Protein AF-A0A9E4CVB6-F1 (afdb_monomer_lite)

Foldseek 3Di:
DQEDEDEDDDQPDQPPPVCVVSNVVSLVVLLVVLLVVVQVSVLVLGQYAYEYQDDDPSSLLSNLLSCLQNLHADHHHNDPVSSVVSRVVRVPDDRQPAAEEEEEEAPQSSLLQLLLRLLCPSNYGHHYPYYHLDDLFDFQFWDQDPPDDTDGDPGDDCLVVVLVVCVSGVGLAYEYEYALSQLIFTHRDDVHDTDHQPDPVSLVRLVVSLVSNLVSDDPQHAYEYEQDAQFDDAPSHHPSSNPVVRSVSVNVSLVVSCVVDPNRYHYQDPRVLQVVLCVVVPDQCPRRHHGDSVSSSVSSNVPVNVSVVVSGDDDD

Structure (mmCIF, N/CA/C/O backbone):
data_AF-A0A9E4CVB6-F1
#
_entry.id   AF-A0A9E4CVB6-F1
#
loop_
_atom_site.group_PDB
_atom_site.id
_atom_site.type_symbol
_atom_site.label_atom_id
_atom_site.label_alt_id
_atom_site.label_comp_id
_atom_site.label_asym_id
_atom_site.label_entity_id
_atom_site.label_seq_id
_atom_site.pdbx_PDB_ins_code
_atom_site.Cartn_x
_atom_site.Cartn_y
_atom_site.Cartn_z
_atom_site.occupancy
_atom_site.B_iso_or_equiv
_atom_site.auth_seq_id
_atom_site.auth_comp_id
_atom_site.auth_asym_id
_atom_site.auth_atom_id
_atom_site.pdbx_PDB_model_num
ATOM 1 N N . PHE A 1 1 ? -21.556 14.956 24.468 1.00 36.28 1 PHE A N 1
ATOM 2 C CA . PHE A 1 1 ? -22.013 14.458 23.156 1.00 36.28 1 PHE A CA 1
ATOM 3 C C . PHE A 1 1 ? -20.909 14.893 22.231 1.00 36.28 1 PHE A C 1
ATOM 5 O O . PHE A 1 1 ? -20.951 16.017 21.752 1.00 36.28 1 PHE A O 1
ATOM 12 N N . ASP A 1 2 ? -19.868 14.079 22.105 1.00 47.75 2 ASP A N 1
ATOM 13 C CA . ASP A 1 2 ? -18.600 14.552 21.540 1.00 47.75 2 ASP A CA 1
ATOM 14 C C . ASP A 1 2 ? -18.452 13.938 20.149 1.00 47.75 2 ASP A C 1
ATOM 16 O O . ASP A 1 2 ? -17.521 13.196 19.854 1.00 47.75 2 ASP A O 1
ATOM 20 N N . ALA A 1 3 ? -19.465 14.205 19.323 1.00 48.47 3 ALA A N 1
ATOM 21 C CA . ALA A 1 3 ? -19.474 13.875 17.912 1.00 48.47 3 ALA A CA 1
ATOM 22 C C . ALA A 1 3 ? -19.545 15.182 17.120 1.00 48.47 3 ALA A C 1
ATOM 24 O O . ALA A 1 3 ? -20.423 16.016 17.366 1.00 48.47 3 ALA A O 1
ATOM 25 N N . ALA A 1 4 ? -18.609 15.371 16.193 1.00 57.25 4 ALA A N 1
ATOM 26 C CA . ALA A 1 4 ? -18.565 16.532 15.314 1.00 57.25 4 ALA A CA 1
ATOM 27 C C . ALA A 1 4 ? -18.965 16.121 13.892 1.00 57.25 4 ALA A C 1
ATOM 29 O O . ALA A 1 4 ? -18.461 15.137 13.350 1.00 57.25 4 ALA A O 1
ATOM 30 N N . ALA A 1 5 ? -19.866 16.893 13.285 1.00 56.97 5 ALA A N 1
ATOM 31 C CA . ALA A 1 5 ? -20.177 16.778 11.867 1.00 56.97 5 ALA A CA 1
ATOM 32 C C . ALA A 1 5 ? -19.292 17.753 11.088 1.00 56.97 5 ALA A C 1
ATOM 34 O O . ALA A 1 5 ? -19.402 18.969 11.274 1.00 56.97 5 ALA A O 1
ATOM 35 N N . VAL A 1 6 ? -18.441 17.234 10.204 1.00 58.56 6 VAL A N 1
ATOM 36 C CA . VAL A 1 6 ? -17.666 18.069 9.279 1.00 58.56 6 VAL A CA 1
ATOM 37 C C . VAL A 1 6 ? -18.423 18.131 7.959 1.00 58.56 6 VAL A C 1
ATOM 39 O O . VAL A 1 6 ? -18.628 17.116 7.292 1.00 58.56 6 VAL A O 1
ATOM 42 N N . ARG A 1 7 ? -18.890 19.334 7.610 1.00 56.59 7 ARG A N 1
ATOM 43 C CA . ARG A 1 7 ? -19.619 19.597 6.367 1.00 56.59 7 ARG A CA 1
ATOM 44 C C . ARG A 1 7 ? -18.677 20.197 5.337 1.00 56.59 7 ARG A C 1
ATOM 46 O O . ARG A 1 7 ? -18.122 21.267 5.570 1.00 56.59 7 ARG A O 1
ATOM 53 N N . PHE A 1 8 ? -18.639 19.587 4.160 1.00 55.56 8 PHE A N 1
ATOM 54 C CA . PHE A 1 8 ? -17.997 20.158 2.980 1.00 55.56 8 PHE A CA 1
ATOM 55 C C . PHE A 1 8 ? -19.083 20.689 2.030 1.00 55.56 8 PHE A C 1
ATOM 57 O O . PHE A 1 8 ? -20.001 19.959 1.654 1.00 55.56 8 PHE A O 1
ATOM 64 N N . ALA A 1 9 ? -19.043 21.985 1.709 1.00 41.81 9 ALA A N 1
ATOM 65 C CA . ALA A 1 9 ? -19.937 22.638 0.750 1.00 41.81 9 ALA A CA 1
ATOM 66 C C . ALA A 1 9 ? -19.122 23.610 -0.114 1.00 41.81 9 ALA A C 1
ATOM 68 O O . ALA A 1 9 ? -18.282 24.322 0.427 1.00 41.81 9 ALA A O 1
ATOM 69 N N . ASP A 1 10 ? -19.407 23.629 -1.419 1.00 44.47 10 ASP A N 1
ATOM 70 C CA . ASP A 1 10 ? -18.691 24.358 -2.475 1.00 44.47 10 ASP A CA 1
ATOM 71 C C . ASP A 1 10 ? -17.218 23.952 -2.686 1.00 44.47 10 ASP A C 1
ATOM 73 O O . ASP A 1 10 ? -16.328 24.223 -1.887 1.00 44.47 10 ASP A O 1
ATOM 77 N N . GLN A 1 11 ? -16.942 23.363 -3.852 1.00 46.09 11 GLN A N 1
ATOM 78 C CA . GLN A 1 11 ? -15.605 23.316 -4.447 1.00 46.09 11 GLN A CA 1
ATOM 79 C C . GLN A 1 11 ? -15.602 24.251 -5.669 1.00 46.09 11 GLN A C 1
ATOM 81 O O . GLN A 1 11 ? -16.602 24.295 -6.394 1.00 46.09 11 GLN A O 1
ATOM 86 N N . PRO A 1 12 ? -14.516 25.011 -5.918 1.00 43.84 12 PRO A N 1
ATOM 87 C CA . PRO A 1 12 ? -14.429 25.943 -7.038 1.00 43.84 12 PRO A CA 1
ATOM 88 C C . PRO A 1 12 ? -14.775 25.223 -8.340 1.00 43.84 12 PRO A C 1
ATOM 90 O O . PRO A 1 12 ? -14.427 24.056 -8.516 1.00 43.84 12 PRO A O 1
ATOM 93 N N . THR A 1 13 ? -15.466 25.919 -9.248 1.00 45.47 13 THR A N 1
ATOM 94 C CA . THR A 1 13 ? -15.814 25.421 -10.586 1.00 45.47 13 THR A CA 1
ATOM 95 C C . THR A 1 13 ? -14.656 24.610 -11.158 1.00 45.47 13 THR A C 1
ATOM 97 O O . THR A 1 13 ? -13.587 25.175 -11.407 1.00 45.47 13 THR A O 1
ATOM 100 N N . PHE A 1 14 ? -14.849 23.295 -11.316 1.00 42.38 14 PHE A N 1
ATOM 101 C CA . PHE A 1 14 ? -13.822 22.434 -11.891 1.00 42.38 14 PHE A CA 1
ATOM 102 C C . PHE A 1 14 ? -13.386 23.038 -13.235 1.00 42.38 14 PHE A C 1
ATOM 104 O O . PHE A 1 14 ? -14.254 23.439 -14.024 1.00 42.38 14 PHE A O 1
ATOM 111 N N . PRO A 1 15 ? -12.072 23.147 -13.503 1.00 50.44 15 PRO A N 1
ATOM 112 C CA . PRO A 1 15 ? -11.599 23.512 -14.828 1.00 50.44 15 PRO A CA 1
ATOM 113 C C . PRO A 1 15 ? -12.189 22.541 -15.857 1.00 50.44 15 PRO A C 1
ATOM 115 O O . PRO A 1 15 ? -12.588 21.421 -15.523 1.00 50.44 15 PRO A O 1
ATOM 118 N N . ARG A 1 16 ? -12.308 22.993 -17.108 1.00 44.06 16 ARG A N 1
ATOM 119 C CA . ARG A 1 16 ? -12.841 22.154 -18.185 1.00 44.06 16 ARG A CA 1
ATOM 120 C C . ARG A 1 16 ? -12.049 20.837 -18.252 1.00 44.06 16 ARG A C 1
ATOM 122 O O . ARG A 1 16 ? -10.849 20.809 -17.993 1.00 44.06 16 ARG A O 1
ATOM 129 N N . THR A 1 17 ? -12.741 19.744 -18.563 1.00 55.44 17 THR A N 1
ATOM 130 C CA . THR A 1 17 ? -12.215 18.365 -18.522 1.00 55.44 17 THR A CA 1
ATOM 131 C C . THR A 1 17 ? -11.059 18.098 -19.493 1.00 55.44 17 THR A C 1
ATOM 133 O O . THR A 1 17 ? -10.457 17.033 -19.432 1.00 55.44 17 THR A O 1
ATOM 136 N N . ASP A 1 18 ? -10.757 19.035 -20.392 1.00 58.25 18 ASP A N 1
ATOM 137 C CA . ASP A 1 18 ? -9.605 19.010 -21.295 1.00 58.25 18 ASP A CA 1
ATOM 138 C C . ASP A 1 18 ? -8.285 19.428 -20.616 1.00 58.25 18 ASP A C 1
ATOM 140 O O . ASP A 1 18 ? -7.218 19.117 -21.140 1.00 58.25 18 ASP A O 1
ATOM 144 N N . ASP A 1 19 ? -8.328 20.046 -19.429 1.00 69.12 19 ASP A N 1
ATOM 145 C CA . ASP A 1 19 ? -7.145 20.354 -18.614 1.00 69.12 19 ASP A CA 1
ATOM 146 C C . ASP A 1 19 ? -7.014 19.383 -17.428 1.00 69.12 19 ASP A C 1
ATOM 148 O O . ASP A 1 19 ? -7.294 19.700 -16.265 1.00 69.12 19 ASP A O 1
ATOM 152 N N . LEU A 1 20 ? -6.575 18.158 -17.735 1.00 59.91 20 LEU A N 1
ATOM 153 C CA . LEU A 1 20 ? -6.387 17.084 -16.752 1.00 59.91 20 LEU A CA 1
ATOM 154 C C . LEU A 1 20 ? -5.409 17.468 -15.629 1.00 59.91 20 LEU A C 1
ATOM 156 O O . LEU A 1 20 ? -5.566 17.016 -14.493 1.00 59.91 20 LEU A O 1
ATOM 160 N N . VAL A 1 21 ? -4.430 18.334 -15.912 1.00 65.94 21 VAL A N 1
ATOM 161 C CA . VAL A 1 21 ? -3.459 18.810 -14.917 1.00 65.94 21 VAL A CA 1
ATOM 162 C C . VAL A 1 21 ? -4.144 19.720 -13.900 1.00 65.94 21 VAL A C 1
ATOM 164 O O . VAL A 1 21 ? -3.971 19.535 -12.690 1.00 65.94 21 VAL A O 1
ATOM 167 N N . ALA A 1 22 ? -4.955 20.673 -14.363 1.00 64.69 22 ALA A N 1
ATOM 168 C CA . ALA A 1 22 ? -5.703 21.558 -13.480 1.00 64.69 22 ALA A CA 1
ATOM 169 C C . ALA A 1 22 ? -6.784 20.806 -12.684 1.00 64.69 22 ALA A C 1
ATOM 171 O O . ALA A 1 22 ? -6.972 21.092 -11.496 1.00 64.69 22 ALA A O 1
ATOM 172 N N . VAL A 1 23 ? -7.443 19.810 -13.290 1.00 65.19 23 VAL A N 1
ATOM 173 C CA . VAL A 1 23 ? -8.389 18.921 -12.592 1.00 65.19 23 VAL A CA 1
ATOM 174 C C . VAL A 1 23 ? -7.679 18.151 -11.474 1.00 65.19 23 VAL A C 1
ATOM 176 O O . VAL A 1 23 ? -8.114 18.217 -10.323 1.00 65.19 23 VAL A O 1
ATOM 179 N N . ALA A 1 24 ? -6.547 17.502 -11.765 1.00 65.75 24 ALA A N 1
ATOM 180 C CA . ALA A 1 24 ? -5.767 16.766 -10.769 1.00 65.75 24 ALA A CA 1
ATOM 181 C C . ALA A 1 24 ? -5.271 17.672 -9.629 1.00 65.75 24 ALA A C 1
ATOM 183 O O . ALA A 1 24 ? -5.326 17.297 -8.457 1.00 65.75 24 ALA A O 1
ATOM 184 N N . ALA A 1 25 ? -4.827 18.892 -9.946 1.00 71.25 25 ALA A N 1
ATOM 185 C CA . ALA A 1 25 ? -4.438 19.871 -8.935 1.00 71.25 25 ALA A CA 1
ATOM 186 C C . ALA A 1 25 ? -5.615 20.306 -8.049 1.00 71.25 25 ALA A C 1
ATOM 188 O O . ALA A 1 25 ? -5.423 20.516 -6.853 1.00 71.25 25 ALA A O 1
ATOM 189 N N . SER A 1 26 ? -6.824 20.431 -8.606 1.00 69.12 26 SER A N 1
ATOM 190 C CA . SER A 1 26 ? -8.012 20.770 -7.820 1.00 69.12 26 SER A CA 1
ATOM 191 C C . SER A 1 26 ? -8.421 19.641 -6.886 1.00 69.12 26 SER A C 1
ATOM 193 O O . SER A 1 26 ? -8.671 19.895 -5.713 1.00 69.12 26 SER A O 1
ATOM 195 N N . LEU A 1 27 ? -8.409 18.399 -7.375 1.00 69.12 27 LEU A N 1
ATOM 196 C CA . LEU A 1 27 ? -8.718 17.222 -6.561 1.00 69.12 27 LEU A CA 1
ATOM 197 C C . LEU A 1 27 ? -7.753 17.067 -5.376 1.00 69.12 27 LEU A C 1
ATOM 199 O O . LEU A 1 27 ? -8.202 16.823 -4.260 1.00 69.12 27 LEU A O 1
ATOM 203 N N . ARG A 1 28 ? -6.448 17.297 -5.585 1.00 73.81 28 ARG A N 1
ATOM 204 C CA . ARG A 1 28 ? -5.454 17.282 -4.495 1.00 73.81 28 ARG A CA 1
ATOM 205 C C . ARG A 1 28 ? -5.709 18.351 -3.432 1.00 73.81 28 ARG A C 1
ATOM 207 O O . ARG A 1 28 ? -5.461 18.101 -2.260 1.00 73.81 28 ARG A O 1
ATOM 214 N N . ARG A 1 29 ? -6.193 19.537 -3.820 1.00 74.94 29 ARG A N 1
ATOM 215 C CA . ARG A 1 29 ? -6.541 20.587 -2.848 1.00 74.94 29 ARG A CA 1
ATOM 216 C C . ARG A 1 29 ? -7.721 20.180 -1.969 1.00 74.94 29 ARG A C 1
ATOM 218 O O . ARG A 1 29 ? -7.664 20.444 -0.777 1.00 74.94 29 ARG A O 1
ATOM 225 N N . VAL A 1 30 ? -8.733 19.522 -2.542 1.00 73.81 30 VAL A N 1
ATOM 226 C CA . VAL A 1 30 ? -9.891 19.002 -1.789 1.00 73.81 30 VAL A CA 1
ATOM 227 C C . VAL A 1 30 ? -9.427 18.012 -0.729 1.00 73.81 30 VAL A C 1
ATOM 229 O O . VAL A 1 30 ? -9.750 18.169 0.440 1.00 73.81 30 VAL A O 1
ATOM 232 N N . GLU A 1 31 ? -8.641 17.017 -1.147 1.00 77.62 31 GLU A N 1
ATOM 233 C CA . GLU A 1 31 ? -8.104 15.976 -0.265 1.00 77.62 31 GLU A CA 1
ATOM 234 C C . GLU A 1 31 ? -7.308 16.590 0.896 1.00 77.62 31 GLU A C 1
ATOM 236 O O . GLU A 1 31 ? -7.530 16.248 2.052 1.00 77.62 31 GLU A O 1
ATOM 241 N N . GLU A 1 32 ? -6.435 17.553 0.601 1.00 78.19 32 GLU A N 1
ATOM 242 C CA . GLU A 1 32 ? -5.598 18.233 1.590 1.00 78.19 32 GLU A CA 1
ATOM 243 C C . GLU A 1 32 ? -6.395 19.109 2.575 1.00 78.19 32 GLU A C 1
ATOM 245 O O . GLU A 1 32 ? -6.092 19.141 3.768 1.00 78.19 32 GLU A O 1
ATOM 250 N N . GLU A 1 33 ? -7.416 19.823 2.097 1.00 78.50 33 GLU A N 1
ATOM 251 C CA . GLU A 1 33 ? -8.300 20.639 2.938 1.00 78.50 33 GLU A CA 1
ATOM 252 C C . GLU A 1 33 ? -9.144 19.771 3.880 1.00 78.50 33 GLU A C 1
ATOM 254 O O . GLU A 1 33 ? -9.231 20.053 5.080 1.00 78.50 33 GLU A O 1
ATOM 259 N N . VAL A 1 34 ? -9.716 18.686 3.347 1.00 78.75 34 VAL A N 1
ATOM 260 C CA . VAL A 1 34 ? -10.446 17.681 4.126 1.00 78.75 34 VAL A CA 1
ATOM 261 C C . VAL A 1 34 ? -9.520 17.071 5.173 1.00 78.75 34 VAL A C 1
ATOM 263 O O . VAL A 1 34 ? -9.845 17.126 6.356 1.00 78.75 34 VAL A O 1
ATOM 266 N N . ARG A 1 35 ? -8.339 16.577 4.773 1.00 81.06 35 ARG A N 1
ATOM 267 C CA . ARG A 1 35 ? -7.349 15.969 5.675 1.00 81.06 35 ARG A CA 1
ATOM 268 C C . ARG A 1 35 ? -7.029 16.892 6.846 1.00 81.06 35 ARG A C 1
ATOM 270 O O . ARG A 1 35 ? -7.225 16.498 7.987 1.00 81.06 35 ARG A O 1
ATOM 277 N N . ARG A 1 36 ? -6.621 18.135 6.575 1.00 79.75 36 ARG A N 1
ATOM 278 C CA . ARG A 1 36 ? -6.258 19.103 7.623 1.00 79.75 36 ARG A CA 1
ATOM 279 C C . ARG A 1 36 ? -7.410 19.385 8.587 1.00 79.75 36 ARG A C 1
ATOM 281 O O . ARG A 1 36 ? -7.191 19.496 9.784 1.00 79.75 36 ARG A O 1
ATOM 288 N N . THR A 1 37 ? -8.635 19.481 8.067 1.00 78.88 37 THR A N 1
ATOM 289 C CA . THR A 1 37 ? -9.832 19.686 8.899 1.00 78.88 37 THR A CA 1
ATOM 290 C C . THR A 1 37 ? -10.091 18.483 9.804 1.00 78.88 37 THR A C 1
ATOM 292 O O . THR A 1 37 ? -10.509 18.651 10.946 1.00 78.88 37 THR A O 1
ATOM 295 N N . LEU A 1 38 ? -9.858 17.268 9.303 1.00 80.81 38 LEU A N 1
ATOM 296 C CA . LEU A 1 38 ? -10.054 16.043 10.068 1.00 80.81 38 LEU A CA 1
ATOM 297 C C . LEU A 1 38 ? -8.946 15.832 11.107 1.00 80.81 38 LEU A C 1
ATOM 299 O O . LEU A 1 38 ? -9.261 15.407 12.211 1.00 80.81 38 LEU A O 1
ATOM 303 N N . GLU A 1 39 ? -7.689 16.165 10.803 1.00 78.19 39 GLU A N 1
ATOM 304 C CA . GLU A 1 39 ? -6.541 15.984 11.710 1.00 78.19 39 GLU A CA 1
ATOM 305 C C . GLU A 1 39 ? -6.762 16.618 13.081 1.00 78.19 39 GLU A C 1
ATOM 307 O O . GLU A 1 39 ? -6.624 15.934 14.096 1.00 78.19 39 GLU A O 1
ATOM 312 N N . ASP A 1 40 ? -7.191 17.880 13.113 1.00 73.31 40 ASP A N 1
ATOM 313 C CA . ASP A 1 40 ? -7.460 18.602 14.360 1.00 73.31 40 ASP A CA 1
ATOM 314 C C . ASP A 1 40 ? -8.540 17.899 15.203 1.00 73.31 40 ASP A C 1
ATOM 316 O O . ASP A 1 40 ? -8.468 17.849 16.433 1.00 73.31 40 ASP A O 1
ATOM 320 N N . VAL A 1 41 ? -9.552 17.328 14.542 1.00 73.06 41 VAL A N 1
ATOM 321 C CA . VAL A 1 41 ? -10.687 16.673 15.203 1.00 73.06 41 VAL A CA 1
ATOM 322 C C . VAL A 1 41 ? -10.319 15.265 15.681 1.00 73.06 41 VAL A C 1
ATOM 324 O O . VAL A 1 41 ? -10.679 14.887 16.797 1.00 73.06 41 VAL A O 1
ATOM 327 N N . VAL A 1 42 ? -9.555 14.508 14.885 1.00 72.88 42 VAL A N 1
ATOM 328 C CA . VAL A 1 42 ? -9.036 13.185 15.268 1.00 72.88 42 VAL A CA 1
ATOM 329 C C . VAL A 1 42 ? -8.084 13.300 16.452 1.00 72.88 42 VAL A C 1
ATOM 331 O O . VAL A 1 42 ? -8.207 12.534 17.408 1.00 72.88 42 VAL A O 1
ATOM 334 N N . GLN A 1 43 ? -7.163 14.268 16.430 1.00 70.88 43 GLN A N 1
ATOM 335 C CA . GLN A 1 43 ? -6.227 14.503 17.535 1.00 70.88 43 GLN A CA 1
ATOM 336 C C . GLN A 1 43 ? -6.942 14.900 18.831 1.00 70.88 43 GLN A C 1
ATOM 338 O O . GLN A 1 43 ? -6.473 14.576 19.921 1.00 70.88 43 GLN A O 1
ATOM 343 N N . ALA A 1 44 ? -8.105 15.547 18.731 1.00 68.75 44 ALA A N 1
ATOM 344 C CA . ALA A 1 44 ? -8.946 15.854 19.882 1.00 68.75 44 ALA A CA 1
ATOM 345 C C . ALA A 1 44 ? -9.695 14.628 20.451 1.00 68.75 44 ALA A C 1
ATOM 347 O O . ALA A 1 44 ? -10.385 14.760 21.462 1.00 68.75 44 ALA A O 1
ATOM 348 N N . GLY A 1 45 ? -9.580 13.448 19.827 1.00 65.81 45 GLY A N 1
ATOM 349 C CA . GLY A 1 45 ? -10.260 12.221 20.254 1.00 65.81 45 GLY A CA 1
ATOM 350 C C . GLY A 1 45 ? -11.777 12.256 20.046 1.00 65.81 45 GLY A C 1
ATOM 351 O O . GLY A 1 45 ? -12.512 11.530 20.714 1.00 65.81 45 GLY A O 1
ATOM 352 N N . VAL A 1 46 ? -12.255 13.125 19.153 1.00 68.62 46 VAL A N 1
ATOM 353 C CA . VAL A 1 46 ? -13.680 13.328 18.873 1.00 68.62 46 VAL A CA 1
ATOM 354 C C . VAL A 1 46 ? -14.126 12.338 17.802 1.00 68.62 46 VAL A C 1
ATOM 356 O O . VAL A 1 46 ? -13.435 12.140 16.805 1.00 68.62 46 VAL A O 1
ATOM 359 N N . THR A 1 47 ? -15.301 11.727 17.976 1.00 69.69 47 THR A N 1
ATOM 360 C CA . THR A 1 47 ? -15.859 10.869 16.921 1.00 69.69 47 THR A CA 1
ATOM 361 C C . THR A 1 47 ? -16.345 11.740 15.766 1.00 69.69 47 THR A C 1
ATOM 363 O O . THR A 1 47 ? -17.094 12.700 15.969 1.00 69.69 47 THR A O 1
ATOM 366 N N . VAL A 1 48 ? -15.910 11.424 14.550 1.00 74.31 48 VAL A N 1
ATOM 367 C CA . VAL A 1 48 ? -16.181 12.246 13.367 1.00 74.31 48 VAL A CA 1
ATOM 368 C C . VAL A 1 48 ? -17.183 11.550 12.469 1.00 74.31 48 VAL A C 1
ATOM 370 O O . VAL A 1 48 ? -17.013 10.383 12.141 1.00 74.31 48 VAL A O 1
ATOM 373 N N . VAL A 1 49 ? -18.202 12.290 12.035 1.00 77.38 49 VAL A N 1
ATOM 374 C CA . VAL A 1 49 ? -19.079 11.865 10.940 1.00 77.38 49 VAL A CA 1
ATOM 375 C C . VAL A 1 49 ? -18.880 12.829 9.784 1.00 77.38 49 VAL A C 1
ATOM 377 O O . VAL A 1 49 ? -19.055 14.045 9.928 1.00 77.38 49 VAL A O 1
ATOM 380 N N . VAL A 1 50 ? -18.483 12.287 8.637 1.00 81.19 50 VAL A N 1
ATOM 381 C CA . VAL A 1 50 ? -18.199 13.073 7.438 1.00 81.19 50 VAL A CA 1
ATOM 382 C C . VAL A 1 50 ? -19.459 13.178 6.590 1.00 81.19 50 VAL A C 1
ATOM 384 O O . VAL A 1 50 ? -20.084 12.172 6.270 1.00 81.19 50 VAL A O 1
ATOM 387 N N . TYR A 1 51 ? -19.837 14.407 6.230 1.00 79.81 51 TYR A N 1
ATOM 388 C CA . TYR A 1 51 ? -21.017 14.684 5.413 1.00 79.81 51 TYR A CA 1
ATOM 389 C C . TYR A 1 51 ? -20.640 15.408 4.120 1.00 79.81 51 TYR A C 1
ATOM 391 O O . TYR A 1 51 ? -20.156 16.547 4.140 1.00 79.81 51 TYR A O 1
ATOM 399 N N . ASN A 1 52 ? -20.922 14.762 2.989 1.00 80.94 52 ASN A N 1
ATOM 400 C CA . ASN A 1 52 ? -20.786 15.331 1.656 1.00 80.94 52 ASN A CA 1
ATOM 401 C C . ASN A 1 52 ? -22.160 15.763 1.131 1.00 80.94 52 ASN A C 1
ATOM 403 O O . ASN A 1 52 ? -22.935 14.954 0.626 1.00 80.94 52 ASN A O 1
ATOM 407 N N . ALA A 1 53 ? -22.454 17.059 1.241 1.00 69.38 53 ALA A N 1
ATOM 408 C CA . ALA A 1 53 ? -23.751 17.617 0.856 1.00 69.38 53 ALA A CA 1
ATOM 409 C C . ALA A 1 53 ? -24.012 17.599 -0.664 1.00 69.38 53 ALA A C 1
ATOM 411 O O . ALA A 1 53 ? -25.156 17.775 -1.083 1.00 69.38 53 ALA A O 1
ATOM 412 N N . GLU A 1 54 ? -22.969 17.417 -1.481 1.00 71.38 54 GLU A N 1
ATOM 413 C CA . GLU A 1 54 ? -23.039 17.370 -2.944 1.00 71.38 54 GLU A CA 1
ATOM 414 C C . GLU A 1 54 ? -22.185 16.208 -3.482 1.00 71.38 54 GLU A C 1
ATOM 416 O O . GLU A 1 54 ? -21.077 16.421 -3.992 1.00 71.38 54 GLU A O 1
ATOM 421 N N . PRO A 1 55 ? -22.674 14.960 -3.377 1.00 66.19 55 PRO A N 1
ATOM 422 C CA . PRO A 1 55 ? -21.909 13.793 -3.787 1.00 66.19 55 PRO A CA 1
ATOM 423 C C . PRO A 1 55 ? -21.635 13.826 -5.294 1.00 66.19 55 PRO A C 1
ATOM 425 O O . PRO A 1 55 ? -22.537 13.738 -6.128 1.00 66.19 55 PRO A O 1
ATOM 428 N N . ARG A 1 56 ? -20.356 13.935 -5.653 1.00 71.50 56 ARG A N 1
ATOM 429 C CA . ARG A 1 56 ? -19.834 13.587 -6.978 1.00 71.50 56 ARG A CA 1
ATOM 430 C C . ARG A 1 56 ? -18.855 12.438 -6.774 1.00 71.50 56 ARG A C 1
ATOM 432 O O . ARG A 1 56 ? -18.096 12.481 -5.811 1.00 71.50 56 ARG A O 1
ATOM 439 N N . ALA A 1 57 ? -18.831 11.457 -7.677 1.00 63.94 57 ALA A N 1
ATOM 440 C CA . ALA A 1 57 ? -17.980 10.267 -7.532 1.00 63.94 57 ALA A CA 1
ATOM 441 C C . ALA A 1 57 ? -16.522 10.634 -7.180 1.00 63.94 57 ALA A C 1
ATOM 443 O O . ALA A 1 57 ? -16.023 10.274 -6.123 1.00 63.94 57 ALA A O 1
ATOM 444 N N . HIS A 1 58 ? -15.903 11.522 -7.965 1.00 65.88 58 HIS A N 1
ATOM 445 C CA . HIS A 1 58 ? -14.513 11.934 -7.739 1.00 65.88 58 HIS A CA 1
ATOM 446 C C . HIS A 1 58 ? -14.261 12.739 -6.451 1.00 65.88 58 HIS A C 1
ATOM 448 O O . HIS A 1 58 ? -13.109 12.842 -6.033 1.00 65.88 58 HIS A O 1
ATOM 454 N N . SER A 1 59 ? -15.278 13.375 -5.852 1.00 69.88 59 SER A N 1
ATOM 455 C CA . SER A 1 59 ? -15.107 14.058 -4.561 1.00 69.88 59 SER A CA 1
ATOM 456 C C . SER A 1 59 ? -15.255 13.090 -3.393 1.00 69.88 59 SER A C 1
ATOM 458 O O . SER A 1 59 ? -14.527 13.240 -2.417 1.00 69.88 59 SER A O 1
ATOM 460 N N . ALA A 1 60 ? -16.121 12.079 -3.513 1.00 74.62 60 ALA A N 1
ATOM 461 C CA . ALA A 1 60 ? -16.244 11.014 -2.523 1.00 74.62 60 ALA A CA 1
ATOM 462 C C . ALA A 1 60 ? -14.924 10.239 -2.374 1.00 74.62 60 ALA A C 1
ATOM 464 O O . ALA A 1 60 ? -14.418 10.151 -1.260 1.00 74.62 60 ALA A O 1
ATOM 465 N N . ASP A 1 61 ? -14.292 9.827 -3.480 1.00 76.31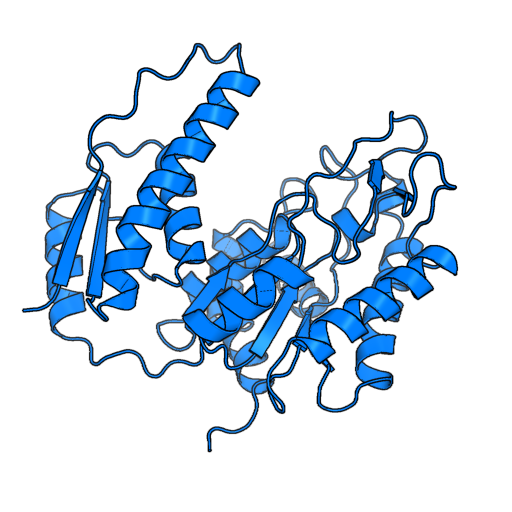 61 ASP A N 1
ATOM 466 C CA . ASP A 1 61 ? -13.008 9.103 -3.449 1.00 76.31 61 ASP A CA 1
ATOM 467 C C . ASP A 1 61 ? -11.901 9.909 -2.743 1.00 76.31 61 ASP A C 1
ATOM 469 O O . ASP A 1 61 ? -11.098 9.378 -1.975 1.00 76.31 61 ASP A O 1
ATOM 473 N N . ARG A 1 62 ? -11.861 11.231 -2.971 1.00 80.31 62 ARG A N 1
ATOM 474 C CA . ARG A 1 62 ? -10.875 12.130 -2.344 1.00 80.31 62 ARG A CA 1
ATOM 475 C C . ARG A 1 62 ? -11.134 12.341 -0.862 1.00 80.31 62 ARG A C 1
ATOM 477 O O . ARG A 1 62 ? -10.182 12.422 -0.092 1.00 80.31 62 ARG A O 1
ATOM 484 N N . ILE A 1 63 ? -12.400 12.432 -0.467 1.00 79.75 63 ILE A N 1
ATOM 485 C CA . ILE A 1 63 ? -12.784 12.517 0.942 1.00 79.75 63 ILE A CA 1
ATOM 486 C C . ILE A 1 63 ? -12.433 11.202 1.647 1.00 79.75 63 ILE A C 1
ATOM 488 O O . ILE A 1 63 ? -11.809 11.251 2.702 1.00 79.75 63 ILE A O 1
ATOM 492 N N . GLN A 1 64 ? -12.728 10.051 1.035 1.00 82.81 64 GLN A N 1
ATOM 493 C CA . GLN A 1 64 ? -12.379 8.734 1.574 1.00 82.81 64 GLN A CA 1
ATOM 494 C C . GLN A 1 64 ? -10.863 8.587 1.742 1.00 82.81 64 GLN A C 1
ATOM 496 O O . GLN A 1 64 ? -10.381 8.206 2.806 1.00 82.81 64 GLN A O 1
ATOM 501 N N . THR A 1 65 ? -10.094 8.992 0.728 1.00 81.56 65 THR A N 1
ATOM 502 C CA . THR A 1 65 ? -8.626 9.010 0.797 1.00 81.56 65 THR A CA 1
ATOM 503 C C . THR A 1 65 ? -8.136 9.888 1.955 1.00 81.56 65 THR A C 1
ATOM 505 O O . THR A 1 65 ? -7.256 9.491 2.717 1.00 81.56 65 THR A O 1
ATOM 508 N N . ALA A 1 66 ? -8.714 11.080 2.128 1.00 81.94 66 ALA A N 1
ATOM 509 C CA . ALA A 1 66 ? -8.363 11.973 3.228 1.00 81.94 66 ALA A CA 1
ATOM 510 C C . ALA A 1 66 ? -8.731 11.392 4.605 1.00 81.94 66 ALA A C 1
ATOM 512 O O . ALA A 1 66 ? -7.962 11.565 5.548 1.00 81.94 66 ALA A O 1
ATOM 513 N N . MET A 1 67 ? -9.858 10.679 4.718 1.00 84.12 67 MET A N 1
ATOM 514 C CA . MET A 1 67 ? -10.256 9.956 5.932 1.00 84.12 67 MET A CA 1
ATOM 515 C C . MET A 1 67 ? -9.262 8.838 6.271 1.00 84.12 67 MET A C 1
ATOM 517 O O . MET A 1 67 ? -8.797 8.768 7.409 1.00 84.12 67 MET A O 1
ATOM 521 N N . LEU A 1 68 ? -8.850 8.032 5.286 1.00 84.62 68 LEU A N 1
ATOM 522 C CA . LEU A 1 68 ? -7.842 6.979 5.469 1.00 84.62 68 LEU A CA 1
ATOM 523 C C . LEU A 1 68 ? -6.489 7.539 5.924 1.00 84.62 68 LEU A C 1
ATOM 525 O O . LEU A 1 68 ? -5.833 6.945 6.777 1.00 84.62 68 LEU A O 1
ATOM 529 N N . ARG A 1 69 ? -6.079 8.712 5.423 1.00 85.62 69 ARG A N 1
ATOM 530 C CA . ARG A 1 69 ? -4.827 9.375 5.844 1.00 85.62 69 ARG A CA 1
ATOM 531 C C . ARG A 1 69 ? -4.800 9.779 7.319 1.00 85.62 69 ARG A C 1
ATOM 533 O O . ARG A 1 69 ? -3.718 9.971 7.866 1.00 85.62 69 ARG A O 1
ATOM 540 N N . VAL A 1 70 ? -5.966 9.914 7.950 1.00 81.19 70 VAL A N 1
ATOM 541 C CA . VAL A 1 70 ? -6.099 10.253 9.377 1.00 81.19 70 VAL A CA 1
ATOM 542 C C . VAL A 1 70 ? -6.601 9.081 10.228 1.00 81.19 70 VAL A C 1
ATOM 544 O O . VAL A 1 70 ? -6.841 9.212 11.432 1.00 81.19 70 VAL A O 1
ATOM 547 N N . GLY A 1 71 ? -6.765 7.912 9.606 1.00 74.75 71 GLY A N 1
ATOM 548 C CA . GLY A 1 71 ? -7.335 6.718 10.217 1.00 74.75 71 GLY A CA 1
ATOM 549 C C . GLY A 1 71 ? -8.745 6.921 10.747 1.00 74.75 71 GLY A C 1
ATOM 550 O O . GLY A 1 71 ? -9.045 6.455 11.849 1.00 74.75 71 GLY A O 1
ATOM 551 N N . LEU A 1 72 ? -9.569 7.667 10.009 1.00 77.56 72 LEU A N 1
ATOM 552 C CA . LEU A 1 72 ? -11.006 7.735 10.236 1.00 77.56 72 LEU A CA 1
ATOM 553 C C . LEU A 1 72 ? -11.720 6.631 9.468 1.00 77.56 72 LEU A C 1
ATOM 555 O O . LEU A 1 72 ? -11.361 6.303 8.340 1.00 77.56 72 LEU A O 1
ATOM 559 N N . PHE A 1 73 ? -12.763 6.113 10.103 1.00 70.38 73 PHE A N 1
ATOM 560 C CA . PHE A 1 73 ? -13.591 5.019 9.624 1.00 70.38 73 PHE A CA 1
ATOM 561 C C . PHE A 1 73 ? -15.034 5.486 9.429 1.00 70.38 73 PHE A C 1
ATOM 563 O O . PHE A 1 73 ? -15.488 6.427 10.085 1.00 70.38 73 PHE A O 1
ATOM 570 N N . GLY A 1 74 ? -15.753 4.800 8.542 1.00 68.88 74 GLY A N 1
ATOM 571 C CA . GLY A 1 74 ? -17.187 4.979 8.338 1.00 68.88 74 GLY A CA 1
ATOM 572 C C . GLY A 1 74 ? -17.562 5.510 6.960 1.00 68.88 74 GLY A C 1
ATOM 573 O O . GLY A 1 74 ? -16.736 6.015 6.202 1.00 68.88 74 GLY A O 1
ATOM 574 N N . GLU A 1 75 ? -18.848 5.385 6.648 1.00 75.62 75 GLU A N 1
ATOM 575 C CA . GLU A 1 75 ? -19.409 5.864 5.392 1.00 75.62 75 GLU A CA 1
ATOM 576 C C . GLU A 1 75 ? -19.480 7.395 5.364 1.00 75.62 75 GLU A C 1
ATOM 578 O O . GLU A 1 75 ? -19.817 8.058 6.353 1.00 75.62 75 GLU A O 1
ATOM 583 N N . ILE A 1 76 ? -19.216 7.967 4.189 1.00 81.25 76 ILE A N 1
ATOM 584 C CA . ILE A 1 76 ? -19.489 9.377 3.931 1.00 81.25 76 ILE A CA 1
ATOM 585 C C . ILE A 1 76 ? -21.004 9.537 3.833 1.00 81.25 76 ILE A C 1
ATOM 587 O O . ILE A 1 76 ? -21.618 9.106 2.858 1.00 81.25 76 ILE A O 1
ATOM 591 N N . ALA A 1 77 ? -21.608 10.215 4.807 1.00 81.62 77 ALA A N 1
ATOM 592 C CA . ALA A 1 77 ? -23.015 10.562 4.728 1.00 81.62 77 ALA A CA 1
ATOM 593 C C . ALA A 1 77 ? -23.245 11.475 3.515 1.00 81.62 77 ALA A C 1
ATOM 595 O O . ALA A 1 77 ? -22.621 12.529 3.375 1.00 81.62 77 ALA A O 1
ATOM 596 N N . THR A 1 78 ? -24.170 11.087 2.649 1.00 83.00 78 THR A N 1
ATOM 597 C CA . THR A 1 78 ? -24.590 11.847 1.466 1.00 83.00 78 THR A CA 1
ATOM 598 C C . THR A 1 78 ? -25.973 12.462 1.644 1.00 83.00 78 THR A C 1
ATOM 600 O O . THR A 1 78 ? -26.342 13.405 0.942 1.00 83.00 78 THR A O 1
ATOM 603 N N . THR A 1 79 ? -26.730 11.984 2.636 1.00 80.94 79 THR A N 1
ATOM 604 C CA . THR A 1 79 ? -28.025 12.542 3.022 1.00 80.94 79 THR A CA 1
ATOM 605 C C . THR A 1 79 ? -28.042 13.011 4.482 1.00 80.94 79 THR A C 1
ATOM 607 O O . THR A 1 79 ? -27.316 12.485 5.329 1.00 80.94 79 THR A O 1
ATOM 610 N N . PRO A 1 80 ? -28.908 13.980 4.844 1.00 80.00 80 PRO A N 1
ATOM 611 C CA . PRO A 1 80 ? -29.100 14.356 6.246 1.00 80.00 80 PRO A CA 1
ATOM 612 C C . PRO A 1 80 ? -29.552 13.189 7.137 1.00 80.00 80 PRO A C 1
ATOM 614 O O . PRO A 1 80 ? -29.258 13.185 8.329 1.00 80.00 80 PRO A O 1
ATOM 617 N N . ALA A 1 81 ? -30.267 12.208 6.575 1.00 83.06 81 ALA A N 1
ATOM 618 C CA . ALA A 1 81 ? -30.703 11.022 7.305 1.00 83.06 81 ALA A CA 1
ATOM 619 C C . ALA A 1 81 ? -29.516 10.114 7.661 1.00 83.06 81 ALA A C 1
ATOM 621 O O . ALA A 1 81 ? -29.398 9.713 8.817 1.00 83.06 81 ALA A O 1
ATOM 622 N N . GLU A 1 82 ? -28.612 9.866 6.707 1.00 83.06 82 GLU A N 1
ATOM 623 C CA . GLU A 1 82 ? -27.347 9.154 6.943 1.00 83.06 82 GLU A CA 1
ATOM 624 C C . GLU A 1 82 ? -26.480 9.876 7.974 1.00 83.06 82 GLU A C 1
ATOM 626 O O . GLU A 1 82 ? -25.975 9.243 8.895 1.00 83.06 82 GLU A O 1
ATOM 631 N N . LEU A 1 83 ? -26.377 11.208 7.895 1.00 80.75 83 LEU A N 1
ATOM 632 C CA . LEU A 1 83 ? -25.618 11.994 8.872 1.00 80.75 83 LEU A CA 1
ATOM 633 C C . LEU A 1 83 ? -26.164 11.803 10.294 1.00 80.75 83 LEU A C 1
ATOM 635 O O . LEU A 1 83 ? -25.404 11.570 11.231 1.00 80.75 83 LEU A O 1
ATOM 639 N N . VAL A 1 84 ? -27.484 11.893 10.469 1.00 79.62 84 VAL A N 1
ATOM 640 C CA . VAL A 1 84 ? -28.117 11.697 11.782 1.00 79.62 84 VAL A CA 1
ATOM 641 C C . VAL A 1 84 ? -27.931 10.262 12.277 1.00 79.62 84 VAL A C 1
ATOM 643 O O . VAL A 1 84 ? -27.649 10.069 13.460 1.00 79.62 84 VAL A O 1
ATOM 646 N N . ALA A 1 85 ? -28.052 9.267 11.395 1.00 81.19 85 ALA A N 1
ATOM 647 C CA . ALA A 1 85 ? -27.814 7.868 11.739 1.00 81.19 85 ALA A CA 1
ATOM 648 C C . ALA A 1 85 ? -26.358 7.631 12.176 1.00 81.19 85 ALA A C 1
ATOM 650 O O . ALA A 1 85 ? -26.132 7.033 13.228 1.00 81.19 85 ALA A O 1
ATOM 651 N N . GLY A 1 86 ? -25.387 8.176 11.437 1.00 77.38 86 GLY A N 1
ATOM 652 C CA . GLY A 1 86 ? -23.966 8.106 11.772 1.00 77.38 86 GLY A CA 1
ATOM 653 C C . GLY A 1 86 ? -23.651 8.771 13.112 1.00 77.38 86 GLY A C 1
ATOM 654 O O . GLY A 1 86 ? -22.976 8.182 13.950 1.00 77.38 86 GLY A O 1
ATOM 655 N N . LEU A 1 87 ? -24.209 9.959 13.376 1.00 75.38 87 LEU A N 1
ATOM 656 C CA . LEU A 1 87 ? -24.034 10.650 14.662 1.00 75.38 87 LEU A CA 1
ATOM 657 C C . LEU A 1 87 ? -24.638 9.859 15.832 1.00 75.38 87 LEU A C 1
ATOM 659 O O . LEU A 1 87 ? -24.072 9.842 16.926 1.00 75.38 87 LEU A O 1
ATOM 663 N N . ALA A 1 88 ? -25.781 9.202 15.617 1.00 74.81 88 ALA A N 1
ATOM 664 C CA . ALA A 1 88 ? -26.417 8.365 16.628 1.00 74.81 88 ALA A CA 1
ATOM 665 C C . ALA A 1 88 ? -25.602 7.095 16.925 1.00 74.81 88 ALA A C 1
ATOM 667 O O . ALA A 1 88 ? -25.479 6.722 18.092 1.00 74.81 88 ALA A O 1
ATOM 668 N N . ALA A 1 89 ? -25.022 6.465 15.898 1.00 74.50 89 ALA A N 1
ATOM 669 C CA . ALA A 1 89 ? -24.125 5.320 16.054 1.00 74.50 89 ALA A CA 1
ATOM 670 C C . ALA A 1 89 ? -22.838 5.715 16.801 1.00 74.50 89 ALA A C 1
ATOM 672 O O . ALA A 1 89 ? -22.487 5.090 17.802 1.00 74.50 89 ALA A O 1
ATOM 673 N N . ALA A 1 90 ? -22.210 6.818 16.387 1.00 70.06 90 ALA A N 1
ATOM 674 C CA . ALA A 1 90 ? -21.013 7.389 17.002 1.00 70.06 90 ALA A CA 1
ATOM 675 C C . ALA A 1 90 ? -21.187 7.689 18.500 1.00 70.06 90 ALA A C 1
ATOM 677 O O . ALA A 1 90 ? -20.314 7.394 19.309 1.00 70.06 90 ALA A O 1
ATOM 678 N N . ALA A 1 91 ? -22.338 8.237 18.901 1.00 61.84 91 ALA A N 1
ATOM 679 C CA . ALA A 1 91 ? -22.605 8.598 20.294 1.00 61.84 91 ALA A CA 1
ATOM 680 C C . ALA A 1 91 ? -22.698 7.394 21.257 1.00 61.84 91 ALA A C 1
ATOM 682 O O . ALA A 1 91 ? -22.687 7.594 22.474 1.00 61.84 91 ALA A O 1
ATOM 683 N N . GLY A 1 92 ? -22.828 6.170 20.733 1.00 56.81 92 GLY A N 1
A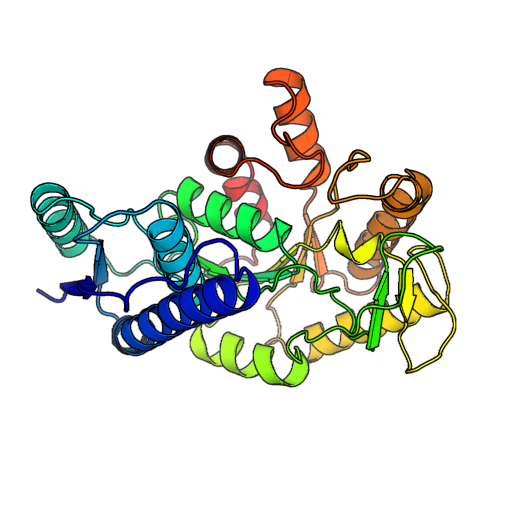TOM 684 C CA . GLY A 1 92 ? -22.932 4.936 21.514 1.00 56.81 92 GLY A CA 1
ATOM 685 C C . GLY A 1 92 ? -21.660 4.087 21.553 1.00 56.81 92 GLY A C 1
ATOM 686 O O . GLY A 1 92 ? -21.625 3.118 22.313 1.00 56.81 92 GLY A O 1
ATOM 687 N N . GLN A 1 93 ? -20.635 4.416 20.761 1.00 58.00 93 GLN A N 1
ATOM 688 C CA . GLN A 1 93 ? -19.428 3.600 20.671 1.00 58.00 93 GLN A CA 1
ATOM 689 C C . GLN A 1 93 ? -18.390 4.013 21.732 1.00 58.00 93 GLN A C 1
ATOM 691 O O . GLN A 1 93 ? -18.058 5.194 21.855 1.00 58.00 93 GLN A O 1
ATOM 696 N N . PRO A 1 94 ? -17.857 3.067 22.528 1.00 55.34 94 PRO A N 1
ATOM 697 C CA . PRO A 1 94 ? -16.663 3.331 23.322 1.00 55.34 94 PRO A CA 1
ATOM 698 C C . PRO A 1 94 ? -15.477 3.626 22.393 1.00 55.34 94 PRO A C 1
ATOM 700 O O . PRO A 1 94 ? -15.429 3.120 21.274 1.00 55.34 94 PRO A O 1
ATOM 703 N N . ALA A 1 95 ? -14.511 4.419 22.868 1.00 58.28 95 ALA A N 1
ATOM 704 C CA . ALA A 1 95 ? -13.295 4.714 22.111 1.00 58.28 95 ALA A CA 1
ATOM 705 C C . ALA A 1 95 ? -12.650 3.411 21.605 1.00 58.28 95 ALA A C 1
ATOM 707 O O . ALA A 1 95 ? -12.422 2.482 22.389 1.00 58.28 95 ALA A O 1
ATOM 708 N N . ALA A 1 96 ? -12.402 3.335 20.296 1.00 59.34 96 ALA A N 1
ATOM 709 C CA . ALA A 1 96 ? -11.900 2.128 19.658 1.00 59.34 96 ALA A CA 1
ATOM 710 C C . ALA A 1 96 ? -10.545 1.720 20.265 1.00 59.34 96 ALA A C 1
ATOM 712 O O . ALA A 1 96 ? -9.589 2.492 20.267 1.00 59.34 96 ALA A O 1
ATOM 713 N N . THR A 1 97 ? -10.469 0.487 20.774 1.00 74.12 97 THR A N 1
ATOM 714 C CA . THR A 1 97 ? -9.230 -0.163 21.258 1.00 74.12 97 THR A CA 1
ATOM 715 C C . THR A 1 97 ? -8.615 -1.071 20.188 1.00 74.12 97 THR A C 1
ATOM 717 O O . THR A 1 97 ? -7.814 -1.961 20.487 1.00 74.12 97 THR A O 1
ATOM 720 N N . ALA A 1 98 ? -9.046 -0.911 18.936 1.00 87.25 98 ALA A N 1
ATOM 721 C CA . ALA A 1 98 ? -8.545 -1.668 17.801 1.00 87.25 98 ALA A CA 1
ATOM 722 C C . ALA A 1 98 ? -7.042 -1.397 17.601 1.00 87.25 98 ALA A C 1
ATOM 724 O O . ALA A 1 98 ? -6.591 -0.283 17.873 1.00 87.25 98 ALA A O 1
ATOM 725 N N . PRO A 1 99 ? -6.250 -2.388 17.152 1.00 93.19 99 PRO A N 1
ATOM 726 C CA . PRO A 1 99 ? -4.878 -2.125 16.747 1.00 93.19 99 PRO A CA 1
ATOM 727 C C . PRO A 1 99 ? -4.877 -1.160 15.558 1.00 93.19 99 PRO A C 1
ATOM 729 O O . PRO A 1 99 ? -5.710 -1.285 14.657 1.00 93.19 99 PRO A O 1
ATOM 732 N N . THR A 1 100 ? -3.928 -0.228 15.551 1.00 94.19 100 THR A N 1
ATOM 733 C CA . THR A 1 100 ? -3.724 0.692 14.427 1.00 94.19 100 THR A CA 1
ATOM 734 C C . THR A 1 100 ? -2.654 0.130 13.501 1.00 94.19 100 THR A C 1
ATOM 736 O O . THR A 1 100 ? -1.554 -0.176 13.956 1.00 94.19 100 THR A O 1
ATOM 739 N N . ILE A 1 101 ? -2.944 0.030 12.209 1.00 97.06 101 ILE A N 1
ATOM 740 C CA . ILE A 1 101 ? -2.000 -0.382 11.170 1.00 97.06 101 ILE A CA 1
ATOM 741 C C . ILE A 1 101 ? -1.660 0.832 10.317 1.00 97.06 101 ILE A C 1
ATOM 743 O O . ILE A 1 101 ? -2.554 1.459 9.749 1.00 97.06 101 ILE A O 1
ATOM 747 N N . LEU A 1 102 ? -0.372 1.160 10.221 1.00 97.81 102 LEU A N 1
ATOM 748 C CA . LEU A 1 102 ? 0.115 2.175 9.290 1.00 97.81 102 LEU A CA 1
ATOM 749 C C . LEU A 1 102 ? 0.453 1.504 7.958 1.00 97.81 102 LEU A C 1
ATOM 751 O O . LEU A 1 102 ? 1.387 0.715 7.896 1.00 97.81 102 LEU A O 1
ATOM 755 N N . VAL A 1 103 ? -0.287 1.818 6.901 1.00 98.31 103 VAL A N 1
ATOM 756 C CA . VAL A 1 103 ? -0.094 1.250 5.565 1.00 98.31 103 VAL A CA 1
ATOM 757 C C . VAL A 1 103 ? 0.778 2.171 4.720 1.00 98.31 103 VAL A C 1
ATOM 759 O O . VAL A 1 103 ? 0.425 3.330 4.490 1.00 98.31 103 VAL A O 1
ATOM 762 N N . LEU A 1 104 ? 1.897 1.645 4.231 1.00 97.62 104 LEU A N 1
ATOM 763 C CA . LEU A 1 104 ? 2.809 2.301 3.297 1.00 97.62 104 LEU A CA 1
ATOM 764 C C . LEU A 1 104 ? 2.757 1.597 1.940 1.00 97.62 104 LEU A C 1
ATOM 766 O O . LEU A 1 104 ? 2.561 0.384 1.876 1.00 97.62 104 LEU A O 1
ATOM 770 N N . GLY A 1 105 ? 2.990 2.349 0.866 1.00 96.31 105 GLY A N 1
ATOM 771 C CA . GLY A 1 105 ? 3.206 1.769 -0.455 1.00 96.31 105 GLY A CA 1
ATOM 772 C C . GLY A 1 105 ? 2.665 2.588 -1.616 1.00 96.31 105 GLY A C 1
ATOM 773 O O . GLY A 1 105 ? 2.611 3.819 -1.538 1.00 96.31 105 GLY A O 1
ATOM 774 N N . ASP A 1 106 ? 2.285 1.901 -2.694 1.00 94.94 106 ASP A N 1
ATOM 775 C CA . ASP A 1 106 ? 1.889 2.519 -3.963 1.00 94.94 106 ASP A CA 1
ATOM 776 C C . ASP A 1 106 ? 0.362 2.652 -4.130 1.00 94.94 106 ASP A C 1
ATOM 778 O O . ASP A 1 106 ? -0.366 2.774 -3.146 1.00 94.94 106 ASP A O 1
ATOM 782 N N . SER A 1 107 ? -0.154 2.694 -5.362 1.00 93.38 107 SER A N 1
ATOM 783 C CA . SER A 1 107 ? -1.600 2.782 -5.602 1.00 93.38 107 SER A CA 1
ATOM 784 C C . SER A 1 107 ? -2.356 1.553 -5.103 1.00 93.38 107 SER A C 1
ATOM 786 O O . SER A 1 107 ? -3.455 1.707 -4.589 1.00 93.38 107 SER A O 1
ATOM 788 N N . THR A 1 108 ? -1.762 0.361 -5.161 1.00 96.44 108 THR A N 1
ATOM 789 C CA . THR A 1 108 ? -2.409 -0.863 -4.659 1.00 96.44 108 THR A CA 1
ATOM 790 C C . THR A 1 108 ? -2.524 -0.868 -3.137 1.00 96.44 108 THR A C 1
ATOM 792 O O . THR A 1 108 ? -3.469 -1.427 -2.583 1.00 96.44 108 THR A O 1
ATOM 795 N N . SER A 1 109 ? -1.612 -0.175 -2.444 1.00 97.50 109 SER A N 1
ATOM 796 C CA . SER A 1 109 ? -1.698 0.010 -0.993 1.00 97.50 109 SER A CA 1
ATOM 797 C C . SER A 1 109 ? -2.912 0.833 -0.568 1.00 97.50 109 SER A C 1
ATOM 799 O O . SER A 1 109 ? -3.402 0.639 0.541 1.00 97.50 109 SER A O 1
ATOM 801 N N . LEU A 1 110 ? -3.406 1.733 -1.430 1.00 94.31 110 LEU A N 1
ATOM 802 C CA . LEU A 1 110 ? -4.631 2.489 -1.168 1.00 94.31 110 LEU A CA 1
ATOM 803 C C . LEU A 1 110 ? -5.840 1.556 -1.167 1.00 94.31 110 LEU A C 1
ATOM 805 O O . LEU A 1 110 ? -6.615 1.579 -0.215 1.00 94.31 110 LEU A O 1
ATOM 809 N N . ASP A 1 111 ? -5.956 0.710 -2.193 1.00 95.44 111 ASP A N 1
ATOM 810 C CA . ASP A 1 111 ? -7.069 -0.231 -2.331 1.00 95.44 111 ASP A CA 1
ATOM 811 C C . ASP A 1 111 ? -7.072 -1.236 -1.171 1.00 95.44 111 ASP A C 1
ATOM 813 O O . ASP A 1 111 ? -8.107 -1.465 -0.547 1.00 95.44 111 ASP A O 1
ATOM 817 N N . VAL A 1 112 ? -5.897 -1.769 -0.809 1.00 97.62 112 VAL A N 1
ATOM 818 C CA . VAL A 1 112 ? -5.739 -2.664 0.351 1.00 97.62 112 VAL A CA 1
ATOM 819 C C . VAL A 1 112 ? -6.065 -1.951 1.661 1.00 97.62 112 VAL A C 1
ATOM 821 O O . VAL A 1 112 ? -6.779 -2.510 2.491 1.00 97.62 112 VAL A O 1
ATOM 824 N N . ALA A 1 113 ? -5.580 -0.723 1.869 1.00 96.62 113 ALA A N 1
ATOM 825 C CA . ALA A 1 113 ? -5.877 0.032 3.083 1.00 96.62 113 ALA A CA 1
ATOM 826 C C . ALA A 1 113 ? -7.377 0.307 3.220 1.00 96.62 113 ALA A C 1
ATOM 828 O O . ALA A 1 113 ? -7.935 0.118 4.301 1.00 96.62 113 ALA A O 1
ATOM 829 N N . GLN A 1 114 ? -8.027 0.710 2.127 1.00 94.06 114 GLN A N 1
ATOM 830 C CA . GLN A 1 114 ? -9.464 0.937 2.106 1.00 94.06 114 GLN A CA 1
ATOM 831 C C . GLN A 1 114 ? -10.231 -0.355 2.392 1.00 94.06 114 GLN A C 1
ATOM 833 O O . GLN A 1 114 ? -11.071 -0.376 3.285 1.00 94.06 114 GLN A O 1
ATOM 838 N N . ALA A 1 115 ? -9.893 -1.450 1.714 1.00 96.19 115 ALA A N 1
ATOM 839 C CA . ALA A 1 115 ? -10.567 -2.726 1.908 1.00 96.19 115 ALA A CA 1
ATOM 840 C C . ALA A 1 115 ? -10.405 -3.287 3.326 1.00 96.19 115 ALA A C 1
ATOM 842 O O . ALA A 1 115 ? -11.364 -3.789 3.912 1.00 96.19 115 ALA A O 1
ATOM 843 N N . LEU A 1 116 ? -9.208 -3.175 3.911 1.00 96.75 116 LEU A N 1
ATOM 844 C CA . LEU A 1 116 ? -8.984 -3.546 5.308 1.00 96.75 116 LEU A CA 1
ATOM 845 C C . LEU A 1 116 ? -9.799 -2.662 6.252 1.00 96.75 116 LEU A C 1
ATOM 847 O O . LEU A 1 116 ? -10.380 -3.184 7.198 1.00 96.75 116 LEU A O 1
ATOM 851 N N . GLN A 1 117 ? -9.860 -1.352 6.001 1.00 91.62 117 GLN A N 1
ATOM 852 C CA . GLN A 1 117 ? -10.629 -0.418 6.821 1.00 91.62 117 GLN A CA 1
ATOM 853 C C . GLN A 1 117 ? -12.133 -0.717 6.769 1.00 91.62 117 GLN A C 1
ATOM 855 O O . GLN A 1 117 ? -12.786 -0.724 7.813 1.00 91.62 117 GLN A O 1
ATOM 860 N N . ASP A 1 118 ? -12.662 -0.987 5.578 1.00 89.81 118 ASP A N 1
ATOM 861 C CA . ASP A 1 118 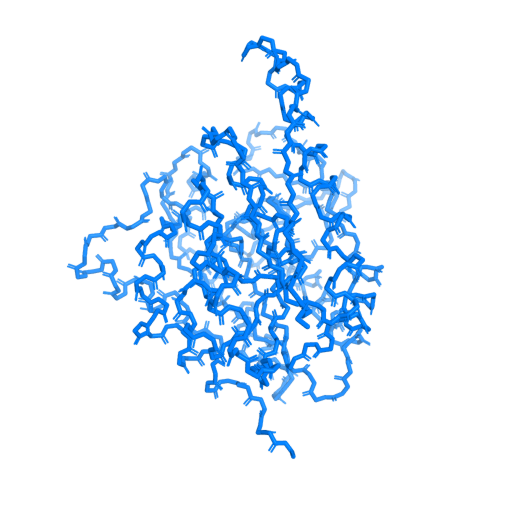? -14.089 -1.209 5.336 1.00 89.81 118 ASP A CA 1
ATOM 862 C C . ASP A 1 118 ? -14.527 -2.634 5.737 1.00 89.81 118 ASP A C 1
ATOM 864 O O . ASP A 1 118 ? -15.665 -2.851 6.151 1.00 89.81 118 ASP A O 1
ATOM 868 N N . GLY A 1 119 ? -13.623 -3.618 5.657 1.00 93.75 119 GLY A N 1
ATOM 869 C CA . GLY A 1 119 ? -13.864 -5.013 6.048 1.00 93.75 119 GLY A CA 1
ATOM 870 C C . GLY A 1 119 ? -13.550 -5.332 7.515 1.00 93.75 119 GLY A C 1
ATOM 871 O O . GLY A 1 119 ? -13.804 -6.448 7.974 1.00 93.75 119 GLY A O 1
ATOM 872 N N . ALA A 1 120 ? -12.968 -4.391 8.264 1.00 91.88 120 ALA A N 1
ATOM 873 C CA . ALA A 1 120 ? -12.505 -4.632 9.629 1.00 91.88 120 ALA A CA 1
ATOM 874 C C . ALA A 1 120 ? -13.628 -4.832 10.650 1.00 91.88 120 ALA A C 1
ATOM 876 O O . ALA A 1 120 ? -13.393 -5.516 11.649 1.00 91.88 120 ALA A O 1
ATOM 877 N N . ASP A 1 121 ? -14.808 -4.242 10.435 1.00 86.56 121 ASP A N 1
ATOM 878 C CA . ASP A 1 121 ? -15.902 -4.192 11.416 1.00 86.56 121 ASP A CA 1
ATOM 879 C C . ASP A 1 121 ? -15.397 -3.752 12.813 1.00 86.56 121 ASP A C 1
ATOM 881 O O . ASP A 1 121 ? -15.560 -4.457 13.810 1.00 86.56 121 ASP A O 1
ATOM 885 N N . ASP A 1 122 ? -14.691 -2.615 12.872 1.00 85.50 122 ASP A N 1
ATOM 886 C CA . ASP A 1 122 ? -14.050 -2.034 14.069 1.00 85.50 122 ASP A CA 1
ATOM 887 C C . ASP A 1 122 ? -12.923 -2.877 14.714 1.00 85.50 122 ASP A C 1
ATOM 889 O O . ASP A 1 122 ? -12.405 -2.526 15.778 1.00 85.50 122 ASP A O 1
ATOM 893 N N . ARG A 1 123 ? -12.488 -3.982 14.091 1.00 91.38 123 ARG A N 1
ATOM 894 C CA . ARG A 1 123 ? -11.404 -4.836 14.625 1.00 91.38 123 ARG A CA 1
ATOM 895 C C . ARG A 1 123 ? -9.999 -4.321 14.323 1.00 91.38 123 ARG A C 1
ATOM 897 O O . ARG A 1 123 ? -9.056 -4.726 15.000 1.00 91.38 123 ARG A O 1
ATOM 904 N N . LEU A 1 124 ? -9.862 -3.438 13.337 1.00 91.25 124 LEU A N 1
ATOM 905 C CA . LEU A 1 124 ? -8.624 -2.789 12.912 1.00 91.25 124 LEU A CA 1
ATOM 906 C C . LEU A 1 124 ? -8.897 -1.312 12.627 1.00 91.25 124 LEU A C 1
ATOM 908 O O . LEU A 1 124 ? -9.931 -0.963 12.060 1.00 91.25 124 LEU A O 1
ATOM 912 N N . ARG A 1 125 ? -7.938 -0.457 12.980 1.00 91.44 125 ARG A N 1
ATOM 913 C CA . ARG A 1 125 ? -7.859 0.918 12.485 1.00 91.44 125 ARG A CA 1
ATOM 914 C C . ARG A 1 125 ? -6.748 0.986 11.450 1.00 91.44 125 ARG A C 1
ATOM 916 O O . ARG A 1 125 ? -5.637 0.546 11.729 1.00 91.44 125 ARG A O 1
ATOM 923 N N . VAL A 1 126 ? -7.019 1.555 10.285 1.00 93.75 126 VAL A N 1
ATOM 924 C CA . VAL A 1 126 ? -6.049 1.638 9.192 1.00 93.75 126 VAL A CA 1
ATOM 925 C C . VAL A 1 126 ? -5.709 3.096 8.928 1.00 93.75 126 VAL A C 1
ATOM 927 O O . VAL A 1 126 ? -6.595 3.925 8.771 1.00 93.75 126 VAL A O 1
ATOM 930 N N . VAL A 1 127 ? -4.419 3.414 8.876 1.00 94.06 127 VAL A N 1
ATOM 931 C CA . VAL A 1 127 ? -3.912 4.727 8.468 1.00 94.06 127 VAL A CA 1
ATOM 932 C C . VAL A 1 127 ? -3.134 4.542 7.178 1.00 94.06 127 VAL A C 1
ATOM 934 O O . VAL A 1 127 ? -2.116 3.858 7.180 1.00 94.06 127 VAL A O 1
ATOM 937 N N . TRP A 1 128 ? -3.574 5.152 6.081 1.00 94.94 128 TRP A N 1
ATOM 938 C CA . TRP A 1 128 ? -2.850 5.073 4.813 1.00 94.94 128 TRP A CA 1
ATOM 939 C C . TRP A 1 128 ? -1.894 6.253 4.637 1.00 94.94 128 TRP A C 1
ATOM 941 O O . TRP A 1 128 ? -2.308 7.412 4.602 1.00 94.94 128 TRP A O 1
ATOM 951 N N . ALA A 1 129 ? -0.610 5.955 4.471 1.00 93.56 129 ALA A N 1
ATOM 952 C CA . ALA A 1 129 ? 0.440 6.928 4.188 1.00 93.56 129 ALA A CA 1
ATOM 953 C C . ALA A 1 129 ? 1.229 6.594 2.907 1.00 93.56 129 ALA A C 1
ATOM 955 O O . ALA A 1 129 ? 2.343 7.078 2.715 1.00 93.56 129 ALA A O 1
ATOM 956 N N . GLY A 1 130 ? 0.641 5.796 2.012 1.00 91.38 130 GLY A N 1
ATOM 957 C CA . GLY A 1 130 ? 1.193 5.520 0.690 1.00 91.38 130 GLY A CA 1
ATOM 958 C C . GLY A 1 130 ? 1.014 6.662 -0.316 1.00 91.38 130 GLY A C 1
ATOM 959 O O . GLY A 1 130 ? 0.433 7.725 -0.043 1.00 91.38 130 GLY A O 1
ATOM 960 N N . ARG A 1 131 ? 1.537 6.436 -1.524 1.00 89.62 131 ARG A N 1
ATOM 961 C CA . ARG A 1 131 ? 1.370 7.327 -2.671 1.00 89.62 131 ARG A CA 1
ATOM 962 C C . ARG A 1 131 ? 1.451 6.567 -3.989 1.00 89.62 131 ARG A C 1
ATOM 964 O O . ARG A 1 131 ? 2.405 5.847 -4.244 1.00 89.62 131 ARG A O 1
ATOM 971 N N . ASN A 1 132 ? 0.491 6.823 -4.873 1.00 89.00 132 ASN A N 1
ATOM 972 C CA . ASN A 1 132 ? 0.421 6.195 -6.191 1.00 89.00 132 ASN A CA 1
ATOM 973 C C . ASN A 1 132 ? 1.735 6.333 -6.976 1.00 89.00 132 ASN A C 1
ATOM 975 O O . ASN A 1 132 ? 2.254 7.443 -7.120 1.00 89.00 132 ASN A O 1
ATOM 979 N N . GLY A 1 133 ? 2.203 5.210 -7.528 1.00 89.88 133 GLY A N 1
ATOM 980 C CA . GLY A 1 133 ? 3.393 5.141 -8.377 1.00 89.88 133 GLY A CA 1
ATOM 981 C C . GLY A 1 133 ? 4.716 5.363 -7.646 1.00 89.88 133 GLY A C 1
ATOM 982 O O . GLY A 1 133 ? 5.695 5.729 -8.293 1.00 89.88 133 GLY A O 1
ATOM 983 N N . CYS A 1 134 ? 4.746 5.196 -6.322 1.00 94.25 134 CYS A N 1
ATOM 984 C CA . CYS A 1 134 ? 5.974 5.284 -5.544 1.00 94.25 134 CYS A CA 1
ATOM 985 C C . CYS A 1 134 ? 6.547 3.904 -5.237 1.00 94.25 134 CYS A C 1
ATOM 987 O O . CYS A 1 134 ? 5.861 3.124 -4.578 1.00 94.25 134 CYS A O 1
ATOM 989 N N . PRO A 1 135 ? 7.791 3.616 -5.663 1.00 96.31 135 PRO A N 1
ATOM 990 C CA . PRO A 1 135 ? 8.529 2.488 -5.122 1.00 96.31 135 PRO A CA 1
ATOM 991 C C . PRO A 1 135 ? 8.786 2.688 -3.628 1.00 96.31 135 PRO A C 1
ATOM 993 O O . PRO A 1 135 ? 8.748 3.813 -3.117 1.00 96.31 135 PRO A O 1
ATOM 996 N N . PHE A 1 136 ? 9.070 1.592 -2.942 1.00 97.25 136 PHE A N 1
ATOM 997 C CA . PHE A 1 136 ? 9.470 1.578 -1.549 1.00 97.25 136 PHE A CA 1
ATOM 998 C C . PHE A 1 136 ? 10.849 2.206 -1.363 1.00 97.25 136 PHE A C 1
ATOM 1000 O O . PHE A 1 136 ? 11.009 3.100 -0.531 1.00 97.25 136 PHE A O 1
ATOM 1007 N N . ALA A 1 137 ? 11.836 1.764 -2.147 1.00 97.06 137 ALA A N 1
ATOM 1008 C CA . ALA A 1 137 ? 13.152 2.381 -2.131 1.00 97.06 137 ALA A CA 1
ATOM 1009 C C . ALA A 1 137 ? 13.103 3.776 -2.767 1.00 97.06 137 ALA A C 1
ATOM 1011 O O . ALA A 1 137 ? 12.384 4.024 -3.738 1.00 97.06 137 ALA A O 1
ATOM 1012 N N . ALA A 1 138 ? 13.910 4.698 -2.241 1.00 95.44 138 ALA A N 1
ATOM 1013 C CA . ALA A 1 138 ? 14.089 5.996 -2.869 1.00 95.44 138 ALA A CA 1
ATOM 1014 C C . ALA A 1 138 ? 14.752 5.816 -4.243 1.00 95.44 138 ALA A C 1
ATOM 1016 O O . ALA A 1 138 ? 15.868 5.309 -4.357 1.00 95.44 138 ALA A O 1
ATOM 1017 N N . VAL A 1 139 ? 14.059 6.256 -5.288 1.00 96.56 139 VAL A N 1
ATOM 1018 C CA . VAL A 1 139 ? 14.565 6.286 -6.663 1.00 96.56 139 VAL A CA 1
ATOM 1019 C C . VAL A 1 139 ? 14.482 7.706 -7.191 1.00 96.56 139 VAL A C 1
ATOM 1021 O O . VAL A 1 139 ? 13.637 8.479 -6.750 1.00 96.56 139 VAL A O 1
ATOM 1024 N N . GLU A 1 140 ? 15.300 8.030 -8.180 1.00 96.62 140 GLU A N 1
ATOM 1025 C CA . GLU A 1 140 ? 15.267 9.306 -8.896 1.00 96.62 140 GLU A CA 1
ATOM 1026 C C . GLU A 1 140 ? 14.224 9.299 -10.015 1.00 96.62 140 GLU A C 1
ATOM 1028 O O . GLU A 1 140 ? 13.552 10.301 -10.263 1.00 96.62 140 GLU A O 1
ATOM 1033 N N . ALA A 1 141 ? 14.078 8.169 -10.710 1.00 96.50 141 ALA A N 1
ATOM 1034 C CA . ALA A 1 141 ? 13.119 8.027 -11.795 1.00 96.50 141 ALA A CA 1
ATOM 1035 C C . ALA A 1 141 ? 12.682 6.577 -12.005 1.00 96.50 141 ALA A C 1
ATOM 1037 O O . ALA A 1 141 ? 13.401 5.635 -11.671 1.00 96.50 141 ALA A O 1
ATOM 1038 N N . VAL A 1 142 ? 11.512 6.418 -12.621 1.00 96.31 142 VAL A N 1
ATOM 1039 C CA . VAL A 1 142 ? 10.970 5.126 -13.057 1.00 96.31 142 VAL A CA 1
ATOM 1040 C C . VAL A 1 142 ? 10.553 5.175 -14.520 1.00 96.31 142 VAL A C 1
ATOM 1042 O O . VAL A 1 142 ? 10.302 6.252 -15.074 1.00 96.31 142 VAL A O 1
ATOM 1045 N N . ARG A 1 143 ? 10.433 4.007 -15.148 1.00 94.62 143 ARG A N 1
ATOM 1046 C CA . ARG A 1 143 ? 9.719 3.848 -16.419 1.00 94.62 143 ARG A CA 1
ATOM 1047 C C . ARG A 1 143 ? 9.111 2.455 -16.544 1.00 94.62 143 ARG A C 1
ATOM 1049 O O . ARG A 1 143 ? 9.698 1.465 -16.110 1.00 94.62 143 ARG A O 1
ATOM 1056 N N . SER A 1 144 ? 7.935 2.384 -17.158 1.00 90.25 144 SER A N 1
ATOM 1057 C CA . SER A 1 144 ? 7.207 1.125 -17.341 1.00 90.25 144 SER A CA 1
ATOM 1058 C C . SER A 1 144 ? 7.703 0.344 -18.556 1.00 90.25 144 SER A C 1
ATOM 1060 O O . SER A 1 144 ? 7.779 -0.880 -18.493 1.00 90.25 144 SER A O 1
ATOM 1062 N N . TYR A 1 145 ? 8.081 1.033 -19.640 1.00 88.06 145 TYR A N 1
ATOM 1063 C CA . TYR A 1 145 ? 8.643 0.415 -20.842 1.00 88.06 145 TYR A CA 1
ATOM 1064 C C . TYR A 1 145 ? 10.099 0.857 -21.074 1.00 88.06 145 TYR A C 1
ATOM 1066 O O . TYR A 1 145 ? 10.419 2.032 -20.874 1.00 88.06 145 TYR A O 1
ATOM 1074 N N . PRO A 1 146 ? 10.984 -0.012 -21.606 1.00 88.81 146 PRO A N 1
ATOM 1075 C CA . PRO A 1 146 ? 12.365 0.371 -21.930 1.00 88.81 146 PRO A CA 1
ATOM 1076 C C . PRO A 1 146 ? 12.473 1.506 -22.963 1.00 88.81 146 PRO A C 1
ATOM 1078 O O . PRO A 1 146 ? 13.486 2.207 -23.032 1.00 88.81 146 PRO A O 1
ATOM 1081 N N . SER A 1 147 ? 11.439 1.677 -23.793 1.00 90.31 147 SER A N 1
ATOM 1082 C CA . SER A 1 147 ? 11.331 2.751 -24.784 1.00 90.31 147 SER A CA 1
ATOM 1083 C C . SER A 1 147 ? 10.811 4.071 -24.219 1.00 90.31 147 SER A C 1
ATOM 1085 O O . SER A 1 147 ? 10.901 5.088 -24.908 1.00 90.31 147 SER A O 1
ATOM 1087 N N . ASP A 1 148 ? 10.248 4.065 -23.011 1.00 91.75 148 ASP A N 1
ATOM 1088 C CA . ASP A 1 148 ? 9.688 5.269 -22.412 1.00 91.75 148 ASP A CA 1
ATOM 1089 C C . ASP A 1 148 ? 10.785 6.218 -21.938 1.00 91.75 148 ASP A C 1
ATOM 1091 O O . ASP A 1 148 ? 11.918 5.833 -21.617 1.00 91.75 148 ASP A O 1
ATOM 1095 N N . ALA A 1 149 ? 10.409 7.493 -21.870 1.00 93.81 149 ALA A N 1
ATOM 1096 C CA . ALA A 1 149 ? 11.191 8.473 -21.148 1.00 93.81 149 ALA A CA 1
ATOM 1097 C C . ALA A 1 149 ? 11.179 8.142 -19.650 1.00 93.81 149 ALA A C 1
ATOM 1099 O O . ALA A 1 149 ? 10.178 7.688 -19.103 1.00 93.81 149 ALA A O 1
ATOM 1100 N N . TRP A 1 150 ? 12.291 8.424 -18.980 1.00 95.12 150 TRP A N 1
ATOM 1101 C CA . TRP A 1 150 ? 12.345 8.377 -17.527 1.00 95.12 150 TRP A CA 1
ATOM 1102 C C . TRP A 1 150 ? 11.406 9.418 -16.928 1.00 95.12 150 TRP A C 1
ATOM 1104 O O . TRP A 1 150 ? 11.436 10.593 -17.308 1.00 95.12 150 TRP A O 1
ATOM 1114 N N . HIS A 1 151 ? 10.595 8.980 -15.974 1.00 92.12 151 HIS A N 1
ATOM 1115 C CA . HIS A 1 151 ? 9.705 9.836 -15.213 1.00 92.12 151 HIS A CA 1
ATOM 1116 C C . HIS A 1 151 ? 10.310 10.070 -13.832 1.00 92.12 151 HIS A C 1
ATOM 1118 O O . HIS A 1 151 ? 10.378 9.121 -13.049 1.00 92.12 151 HIS A O 1
ATOM 1124 N N . PRO A 1 152 ? 10.749 11.305 -13.518 1.00 92.88 152 PRO A N 1
ATOM 1125 C CA . PRO A 1 152 ? 11.228 11.624 -12.185 1.00 92.88 152 PRO A CA 1
ATOM 1126 C C . PRO A 1 152 ? 10.158 11.305 -11.149 1.00 92.88 152 PRO A C 1
ATOM 1128 O O . PRO A 1 152 ? 8.992 11.690 -11.310 1.00 92.88 152 PRO A O 1
ATOM 1131 N N . THR A 1 153 ? 10.548 10.612 -10.090 1.00 90.44 153 THR A N 1
ATOM 1132 C CA . THR A 1 153 ? 9.649 10.354 -8.971 1.00 90.44 153 THR A CA 1
ATOM 1133 C C . THR A 1 153 ? 9.543 11.605 -8.106 1.00 90.44 153 THR A C 1
ATOM 1135 O O . THR A 1 153 ? 10.416 12.470 -8.059 1.00 90.44 153 THR A O 1
ATOM 1138 N N . ASN A 1 154 ? 8.409 11.748 -7.432 1.00 87.50 154 ASN A N 1
ATOM 1139 C CA . ASN A 1 154 ? 8.182 12.822 -6.468 1.00 87.50 154 ASN A CA 1
ATOM 1140 C C . ASN A 1 154 ? 7.688 12.253 -5.142 1.00 87.50 154 ASN A C 1
ATOM 1142 O O . ASN A 1 154 ? 6.826 12.850 -4.492 1.00 87.50 154 ASN A O 1
ATOM 1146 N N . CYS A 1 155 ? 8.192 11.073 -4.794 1.00 90.69 155 CYS A N 1
ATOM 1147 C CA . CYS A 1 155 ? 7.752 10.299 -3.648 1.00 90.69 155 CYS A CA 1
ATOM 1148 C C . CYS A 1 155 ? 8.138 10.975 -2.332 1.00 90.69 155 CYS A C 1
ATOM 1150 O O . CYS A 1 155 ? 9.145 11.682 -2.285 1.00 90.69 155 CYS A O 1
ATOM 1152 N N . PRO A 1 156 ? 7.312 10.841 -1.279 1.00 85.81 156 PRO A N 1
ATOM 1153 C CA . PRO A 1 156 ? 7.667 11.356 0.031 1.00 85.81 156 PRO A CA 1
ATOM 1154 C C . PRO A 1 156 ? 8.944 10.683 0.523 1.00 85.81 156 PRO A C 1
ATOM 1156 O O . PRO A 1 156 ? 9.109 9.476 0.368 1.00 85.81 156 PRO A O 1
ATOM 1159 N N . ASP A 1 157 ? 9.810 11.464 1.155 1.00 88.75 157 ASP A N 1
ATOM 1160 C CA . ASP A 1 157 ? 10.934 10.923 1.906 1.00 88.75 157 ASP A CA 1
ATOM 1161 C C . ASP A 1 157 ? 10.392 10.208 3.153 1.00 88.75 157 ASP A C 1
ATOM 1163 O O . ASP A 1 157 ? 9.882 10.849 4.080 1.00 88.75 157 ASP A O 1
ATOM 1167 N N . LEU A 1 158 ? 10.466 8.874 3.155 1.00 89.38 158 LEU A N 1
ATOM 1168 C CA . LEU A 1 158 ? 9.983 8.055 4.265 1.00 89.38 158 LEU A CA 1
ATOM 1169 C C . LEU A 1 158 ? 10.754 8.348 5.557 1.00 89.38 158 LEU A C 1
ATOM 1171 O O . LEU A 1 158 ? 10.142 8.339 6.624 1.00 89.38 158 LEU A O 1
ATOM 1175 N N . THR A 1 159 ? 12.040 8.706 5.477 1.00 90.50 159 THR A N 1
ATOM 1176 C CA . THR A 1 159 ? 12.852 9.043 6.659 1.00 90.50 159 THR A CA 1
ATOM 1177 C C . THR A 1 159 ? 12.364 10.313 7.352 1.00 90.50 159 THR A C 1
ATOM 1179 O O . THR A 1 159 ? 12.424 10.425 8.576 1.00 90.50 159 THR A O 1
ATOM 1182 N N . ALA A 1 160 ? 11.793 11.244 6.585 1.00 88.19 160 ALA A N 1
ATOM 1183 C CA . ALA A 1 160 ? 11.162 12.444 7.116 1.00 88.19 160 ALA A CA 1
ATOM 1184 C C . ALA A 1 160 ? 9.712 12.196 7.575 1.00 88.19 160 ALA A C 1
ATOM 1186 O O . ALA A 1 160 ? 9.271 12.765 8.577 1.00 88.19 160 ALA A O 1
ATOM 1187 N N . ALA A 1 161 ? 8.954 11.373 6.844 1.00 87.81 161 ALA A N 1
ATOM 1188 C CA . ALA A 1 161 ? 7.521 11.191 7.072 1.00 87.81 161 ALA A CA 1
ATOM 1189 C C . ALA A 1 161 ? 7.194 10.195 8.198 1.00 87.81 161 ALA A C 1
ATOM 1191 O O . ALA A 1 161 ? 6.346 10.486 9.045 1.00 87.81 161 ALA A O 1
ATOM 1192 N N . VAL A 1 162 ? 7.856 9.033 8.224 1.00 93.81 162 VAL A N 1
ATOM 1193 C CA . VAL A 1 162 ? 7.525 7.915 9.126 1.00 93.81 162 VAL A CA 1
ATOM 1194 C C . VAL A 1 162 ? 7.604 8.302 10.606 1.00 93.81 162 VAL A C 1
ATOM 1196 O O . VAL A 1 162 ? 6.634 8.008 11.304 1.00 93.81 162 VAL A O 1
ATOM 1199 N N . PRO A 1 163 ? 8.635 9.017 11.108 1.00 94.00 163 PRO A N 1
ATOM 1200 C CA . PRO A 1 163 ? 8.691 9.392 12.524 1.00 94.00 163 PRO A CA 1
ATOM 1201 C C . PRO A 1 163 ? 7.460 10.173 12.991 1.00 94.00 163 PRO A C 1
ATOM 1203 O O . PRO A 1 163 ? 6.868 9.858 14.018 1.00 94.00 163 PRO A O 1
ATOM 1206 N N . THR A 1 164 ? 7.006 11.140 12.186 1.00 88.88 164 THR A N 1
ATOM 1207 C CA . THR A 1 164 ? 5.815 11.937 12.515 1.00 88.88 164 THR A CA 1
ATOM 1208 C C . THR A 1 164 ? 4.555 11.069 12.537 1.00 88.88 164 THR A C 1
ATOM 1210 O O . THR A 1 164 ? 3.698 11.243 13.402 1.00 88.88 164 THR A O 1
ATOM 1213 N N . LEU A 1 165 ? 4.430 10.120 11.604 1.00 90.19 165 LEU A N 1
ATOM 1214 C CA . LEU A 1 165 ? 3.288 9.204 11.533 1.00 90.19 165 LEU A CA 1
ATOM 1215 C C . LEU A 1 165 ? 3.265 8.234 12.720 1.00 90.19 165 LEU A C 1
ATOM 1217 O O . LEU A 1 165 ? 2.207 8.013 13.307 1.00 90.19 165 LEU A O 1
ATOM 1221 N N . VAL A 1 166 ? 4.423 7.696 13.102 1.00 94.25 166 VAL A N 1
ATOM 1222 C CA . VAL A 1 166 ? 4.583 6.828 14.275 1.00 94.25 166 VAL A CA 1
ATOM 1223 C C . VAL A 1 166 ? 4.213 7.574 15.555 1.00 94.25 166 VAL A C 1
ATOM 1225 O O . VAL A 1 166 ? 3.424 7.063 16.351 1.00 94.25 166 VAL A O 1
ATOM 1228 N N . ASP A 1 167 ? 4.726 8.793 15.728 1.00 89.88 167 ASP A N 1
ATOM 1229 C CA . ASP A 1 167 ? 4.438 9.629 16.896 1.00 89.88 167 ASP A CA 1
ATOM 1230 C C . ASP A 1 167 ? 2.963 10.042 16.966 1.00 89.88 167 ASP A C 1
ATOM 1232 O O . ASP A 1 167 ? 2.412 10.178 18.054 1.00 89.88 167 ASP A O 1
ATOM 1236 N N . THR A 1 168 ? 2.311 10.235 15.816 1.00 84.25 168 THR A N 1
ATOM 1237 C CA . THR A 1 168 ? 0.909 10.678 15.754 1.00 84.25 168 THR A CA 1
ATOM 1238 C C . THR A 1 168 ? -0.074 9.530 15.968 1.00 84.25 168 THR A C 1
ATOM 1240 O O . THR A 1 168 ? -1.070 9.688 16.675 1.00 84.25 168 THR A O 1
ATOM 1243 N N . TYR A 1 169 ? 0.161 8.386 15.324 1.00 88.88 169 TYR A N 1
ATOM 1244 C CA . TYR A 1 169 ? -0.827 7.308 15.238 1.00 88.88 169 TYR A CA 1
ATOM 1245 C C . TYR A 1 169 ? -0.514 6.106 16.123 1.00 88.88 169 TYR A C 1
ATOM 1247 O O . TYR A 1 169 ? -1.397 5.265 16.304 1.00 88.88 169 TYR A O 1
ATOM 1255 N N . HIS A 1 170 ? 0.704 6.023 16.667 1.00 92.25 170 HIS A N 1
ATOM 1256 C CA . HIS A 1 170 ? 1.175 4.917 17.502 1.00 92.25 170 HIS A CA 1
ATOM 1257 C C . HIS A 1 170 ? 0.793 3.539 16.923 1.00 92.25 170 HIS A C 1
ATOM 1259 O O . HIS A 1 170 ? 0.059 2.778 17.565 1.00 92.25 170 HIS A O 1
ATOM 1265 N N . PRO A 1 171 ? 1.214 3.227 15.681 1.00 95.12 171 PRO A N 1
ATOM 1266 C CA . PRO A 1 171 ? 0.805 1.998 15.019 1.00 95.12 171 PRO A CA 1
ATOM 1267 C C . PRO A 1 171 ? 1.290 0.764 15.788 1.00 95.12 171 PRO A C 1
ATOM 1269 O O . PRO A 1 171 ? 2.402 0.725 16.302 1.00 95.12 171 PRO A O 1
ATOM 1272 N N . THR A 1 172 ? 0.446 -0.266 15.843 1.00 96.69 172 THR A N 1
ATOM 1273 C CA . THR A 1 172 ? 0.795 -1.594 16.372 1.00 96.69 172 THR A CA 1
ATOM 1274 C C . THR A 1 172 ? 1.702 -2.360 15.407 1.00 96.69 172 THR A C 1
ATOM 1276 O O . THR A 1 172 ? 2.493 -3.190 15.842 1.00 96.69 172 THR A O 1
ATOM 1279 N N . ALA A 1 173 ? 1.584 -2.086 14.107 1.00 98.19 173 ALA A N 1
ATOM 1280 C CA . ALA A 1 173 ? 2.463 -2.590 13.060 1.00 98.19 173 ALA A CA 1
ATOM 1281 C C . ALA A 1 173 ? 2.445 -1.636 11.857 1.00 98.19 173 ALA A C 1
ATOM 1283 O O . ALA A 1 173 ? 1.483 -0.881 11.657 1.00 98.19 173 ALA A O 1
ATOM 1284 N N . VAL A 1 174 ? 3.489 -1.707 11.036 1.00 98.56 174 VAL A N 1
ATOM 1285 C CA . VAL A 1 174 ? 3.512 -1.099 9.702 1.00 98.56 174 VAL A CA 1
ATOM 1286 C C . VAL A 1 174 ? 3.207 -2.181 8.678 1.00 98.56 174 VAL A C 1
ATOM 1288 O O . VAL A 1 174 ? 3.808 -3.246 8.720 1.00 98.56 174 VAL A O 1
ATOM 1291 N N . LEU A 1 175 ? 2.283 -1.922 7.761 1.00 98.81 175 LEU A N 1
ATOM 1292 C CA . LEU A 1 175 ? 1.971 -2.797 6.640 1.00 98.81 175 LEU A CA 1
ATOM 1293 C C . LEU A 1 175 ? 2.520 -2.174 5.351 1.00 98.81 175 LEU A C 1
ATOM 1295 O O . LEU A 1 175 ? 2.054 -1.124 4.915 1.00 98.81 175 LEU A O 1
ATOM 1299 N N . LEU A 1 176 ? 3.509 -2.815 4.739 1.00 98.69 176 LEU A N 1
ATOM 1300 C CA . LEU A 1 176 ? 4.091 -2.413 3.464 1.00 98.69 176 LEU A CA 1
ATOM 1301 C C . LEU A 1 176 ? 3.419 -3.186 2.320 1.00 98.69 176 LEU A C 1
ATOM 1303 O O . LEU A 1 176 ? 3.538 -4.408 2.235 1.00 98.69 176 LEU A O 1
ATOM 1307 N N . VAL A 1 177 ? 2.731 -2.461 1.436 1.00 98.38 177 VAL A N 1
ATOM 1308 C CA . VAL A 1 177 ? 2.070 -2.998 0.237 1.00 98.38 177 VAL A CA 1
ATOM 1309 C C . VAL A 1 177 ? 2.636 -2.293 -0.990 1.00 98.38 177 VAL A C 1
ATOM 1311 O O . VAL A 1 177 ? 2.172 -1.232 -1.397 1.00 98.38 177 VAL A O 1
ATOM 1314 N N . VAL A 1 178 ? 3.668 -2.874 -1.585 1.00 91.44 178 VAL A N 1
ATOM 1315 C CA . VAL A 1 178 ? 4.251 -2.388 -2.840 1.00 91.44 178 VAL A CA 1
ATOM 1316 C C . VAL A 1 178 ? 4.357 -3.554 -3.809 1.00 91.44 178 VAL A C 1
ATOM 1318 O O . VAL A 1 178 ? 4.720 -4.663 -3.415 1.00 91.44 178 VAL A O 1
ATOM 1321 N N . GLY A 1 179 ? 3.980 -3.322 -5.064 1.00 88.19 179 GLY A N 1
ATOM 1322 C CA . GLY A 1 179 ? 3.944 -4.386 -6.060 1.00 88.19 179 GLY A CA 1
ATOM 1323 C C . GLY A 1 179 ? 4.185 -3.849 -7.458 1.00 88.19 179 GLY A C 1
ATOM 1324 O O . GLY A 1 179 ? 5.317 -3.908 -7.928 1.00 88.19 179 GLY A O 1
ATOM 1325 N N . PRO A 1 180 ? 3.176 -3.284 -8.143 1.00 92.31 180 PRO A N 1
ATOM 1326 C CA . PRO A 1 180 ? 3.318 -2.887 -9.544 1.00 92.31 180 PRO A CA 1
ATOM 1327 C C . PRO A 1 180 ? 4.487 -1.935 -9.789 1.00 92.31 180 PRO A C 1
ATOM 1329 O O . PRO A 1 180 ? 5.201 -2.079 -10.781 1.00 92.31 180 PRO A O 1
ATOM 1332 N N . THR A 1 181 ? 4.726 -0.994 -8.873 1.00 94.88 181 THR A N 1
ATOM 1333 C CA . THR A 1 181 ? 5.823 -0.031 -9.028 1.00 94.88 181 THR A CA 1
ATOM 1334 C C . THR A 1 181 ? 7.201 -0.695 -8.888 1.00 94.88 181 THR A C 1
ATOM 1336 O O . THR A 1 181 ? 8.147 -0.297 -9.571 1.00 94.88 181 THR A O 1
ATOM 1339 N N . GLU A 1 182 ? 7.308 -1.773 -8.110 1.00 97.75 182 GLU A N 1
ATOM 1340 C CA . GLU A 1 182 ? 8.547 -2.555 -7.957 1.00 97.75 182 GLU A CA 1
ATOM 1341 C C . GLU A 1 182 ? 8.904 -3.385 -9.186 1.00 97.75 182 GLU A C 1
ATOM 1343 O O . GLU A 1 182 ? 10.045 -3.808 -9.364 1.00 97.75 182 GLU A O 1
ATOM 1348 N N . LEU A 1 183 ? 7.938 -3.572 -10.083 1.00 97.88 183 LEU A N 1
ATOM 1349 C CA . LEU A 1 183 ? 8.127 -4.291 -11.336 1.00 97.88 183 LEU A CA 1
ATOM 1350 C C . LEU A 1 183 ? 8.546 -3.359 -12.487 1.00 97.88 183 LEU A C 1
ATOM 1352 O O . LEU A 1 183 ? 8.817 -3.829 -13.597 1.00 97.88 183 LEU A O 1
ATOM 1356 N N . THR A 1 184 ? 8.617 -2.046 -12.245 1.00 96.94 184 THR A N 1
ATOM 1357 C CA . THR A 1 184 ? 9.122 -1.063 -13.217 1.00 96.94 184 THR A CA 1
ATOM 1358 C C . THR A 1 184 ? 10.647 -1.102 -13.330 1.00 96.94 184 THR A C 1
ATOM 1360 O O . THR A 1 184 ? 11.335 -1.703 -12.506 1.00 96.94 184 THR A O 1
ATOM 1363 N N . GLU A 1 185 ? 11.197 -0.459 -14.363 1.00 97.81 185 GLU A N 1
ATOM 1364 C CA . GLU A 1 185 ? 12.618 -0.111 -14.341 1.00 97.81 185 GLU A CA 1
ATOM 1365 C C . GLU A 1 185 ? 12.832 1.110 -13.451 1.00 97.81 185 GLU A C 1
ATOM 1367 O O . GLU A 1 185 ? 12.129 2.116 -13.587 1.00 97.81 185 GLU A O 1
ATOM 1372 N N . GLN A 1 186 ? 13.836 1.032 -12.583 1.00 98.06 186 GLN A N 1
ATOM 1373 C CA . GLN A 1 186 ? 14.155 2.051 -11.595 1.00 98.06 186 GLN A CA 1
ATOM 1374 C C . GLN A 1 186 ? 15.558 2.620 -11.826 1.00 98.06 186 GLN A C 1
ATOM 1376 O O . GLN A 1 186 ? 16.499 1.902 -12.165 1.00 98.06 186 GLN A O 1
ATOM 1381 N N . GLN A 1 187 ? 15.695 3.927 -11.623 1.00 97.50 187 GLN A N 1
ATOM 1382 C CA . GLN A 1 187 ? 16.966 4.641 -11.582 1.00 97.50 187 GLN A CA 1
ATOM 1383 C C . GLN A 1 187 ? 17.193 5.172 -10.171 1.00 97.50 187 GLN A C 1
ATOM 1385 O O . GLN A 1 187 ? 16.508 6.094 -9.741 1.00 97.50 187 GLN A O 1
ATOM 1390 N N . PHE A 1 188 ? 18.192 4.640 -9.469 1.00 96.38 188 PHE A N 1
ATOM 1391 C CA . PHE A 1 188 ? 18.536 5.077 -8.107 1.00 96.38 188 PHE A CA 1
ATOM 1392 C C . PHE A 1 188 ? 19.393 6.351 -8.064 1.00 96.38 188 PHE A C 1
ATOM 1394 O O . PHE A 1 188 ? 19.540 6.962 -7.017 1.00 96.38 188 PHE A O 1
ATOM 1401 N N . ASN A 1 189 ? 19.978 6.755 -9.196 1.00 94.50 189 ASN A N 1
ATOM 1402 C CA . ASN A 1 189 ? 20.773 7.975 -9.328 1.00 94.50 189 ASN A CA 1
ATOM 1403 C C . ASN A 1 189 ? 20.414 8.687 -10.638 1.00 94.50 189 ASN A C 1
ATOM 1405 O O . ASN A 1 189 ? 20.116 8.031 -11.640 1.00 94.50 189 ASN A O 1
ATOM 1409 N N . VAL A 1 190 ? 20.506 10.021 -10.663 1.00 90.38 190 VAL A N 1
ATOM 1410 C CA . VAL A 1 190 ? 20.195 10.826 -11.855 1.00 90.38 190 VAL A CA 1
ATOM 1411 C C . VAL A 1 190 ? 21.105 10.423 -13.018 1.00 90.38 190 VAL A C 1
ATOM 1413 O O . VAL A 1 190 ? 22.322 10.596 -12.959 1.00 90.38 190 VAL A O 1
ATOM 1416 N N . GLY A 1 191 ? 20.506 9.899 -14.092 1.00 88.38 191 GLY A N 1
ATOM 1417 C CA . GLY A 1 191 ? 21.239 9.407 -15.264 1.00 88.38 191 GLY A CA 1
ATOM 1418 C C . GLY A 1 191 ? 21.979 8.082 -15.046 1.00 88.38 191 GLY A C 1
ATOM 1419 O O . GLY A 1 191 ? 22.828 7.733 -15.864 1.00 88.38 191 GLY A O 1
ATOM 1420 N N . GLY A 1 192 ? 21.682 7.368 -13.956 1.00 91.88 192 GLY A N 1
ATOM 1421 C CA . GLY A 1 192 ? 22.219 6.040 -13.667 1.00 91.88 192 GLY A CA 1
ATOM 1422 C C . GLY A 1 192 ? 21.674 4.946 -14.589 1.00 91.88 192 GLY A C 1
ATOM 1423 O O . GLY A 1 192 ? 20.820 5.182 -15.448 1.00 91.88 192 GLY A O 1
ATOM 1424 N N . GLU A 1 193 ? 22.177 3.728 -14.410 1.00 95.19 193 GLU A N 1
ATOM 1425 C CA . GLU A 1 193 ? 21.676 2.559 -15.135 1.00 95.19 193 GLU A CA 1
ATOM 1426 C C . GLU A 1 193 ? 20.270 2.173 -14.660 1.00 95.19 193 GLU A C 1
ATOM 1428 O O . GLU A 1 193 ? 19.891 2.431 -13.516 1.00 95.19 193 GLU A O 1
ATOM 1433 N N . ALA A 1 194 ? 19.497 1.576 -15.569 1.00 96.81 194 ALA A N 1
ATOM 1434 C CA . ALA A 1 194 ? 18.228 0.955 -15.224 1.00 96.81 194 ALA A CA 1
ATOM 1435 C C . ALA A 1 194 ? 18.493 -0.286 -14.368 1.00 96.81 194 ALA A C 1
ATOM 1437 O O . ALA A 1 194 ? 19.372 -1.080 -14.701 1.00 96.81 194 ALA A O 1
ATOM 1438 N N . ALA A 1 195 ? 17.707 -0.463 -13.316 1.00 98.19 195 ALA A N 1
ATOM 1439 C CA . ALA A 1 195 ? 17.708 -1.660 -12.494 1.00 98.19 195 ALA A CA 1
ATOM 1440 C C . ALA A 1 195 ? 16.274 -2.167 -12.318 1.00 98.19 195 ALA A C 1
ATOM 1442 O O . ALA A 1 195 ? 15.327 -1.378 -12.270 1.00 98.19 195 ALA A O 1
ATOM 1443 N N . VAL A 1 196 ? 16.114 -3.481 -12.228 1.00 98.25 196 VAL A N 1
ATOM 1444 C CA . VAL A 1 196 ? 14.824 -4.153 -12.022 1.00 98.25 196 VAL A CA 1
ATOM 1445 C C . VAL A 1 196 ? 14.926 -5.171 -10.894 1.00 98.25 196 VAL A C 1
ATOM 1447 O O . VAL A 1 196 ? 16.025 -5.549 -10.481 1.00 98.25 196 VAL A O 1
ATOM 1450 N N . ALA A 1 197 ? 13.783 -5.650 -10.403 1.00 98.12 197 ALA A N 1
ATOM 1451 C CA . ALA A 1 197 ? 13.760 -6.731 -9.426 1.00 98.12 197 ALA A CA 1
ATOM 1452 C C . ALA A 1 197 ? 14.591 -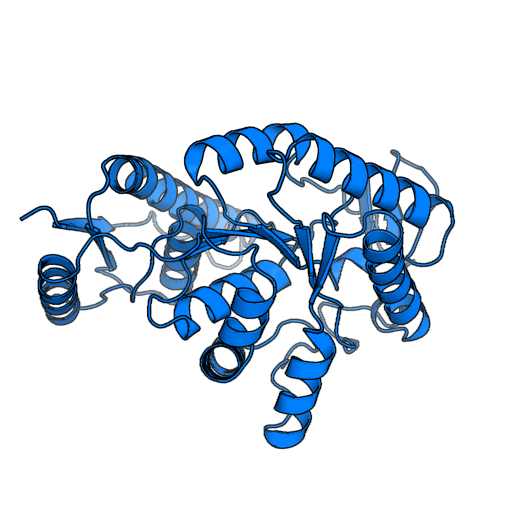7.934 -9.914 1.00 98.12 197 ALA A C 1
ATOM 1454 O O . ALA A 1 197 ? 14.383 -8.450 -11.015 1.00 98.12 197 ALA A O 1
ATOM 1455 N N . GLY A 1 198 ? 15.540 -8.364 -9.079 1.00 97.62 198 GLY A N 1
ATOM 1456 C CA . GLY A 1 198 ? 16.519 -9.413 -9.389 1.00 97.62 198 GLY A CA 1
ATOM 1457 C C . GLY A 1 198 ? 17.936 -8.899 -9.658 1.00 97.62 198 GLY A C 1
ATOM 1458 O O . GLY A 1 198 ? 18.886 -9.663 -9.485 1.00 97.62 198 GLY A O 1
ATOM 1459 N N . ASP A 1 199 ? 18.100 -7.618 -9.993 1.00 98.56 199 ASP A N 1
ATOM 1460 C CA . ASP A 1 199 ? 19.420 -7.006 -10.148 1.00 98.56 199 ASP A CA 1
ATOM 1461 C C . ASP A 1 199 ? 20.068 -6.704 -8.788 1.00 98.56 199 ASP A C 1
ATOM 1463 O O . ASP A 1 199 ? 19.392 -6.411 -7.797 1.00 98.56 199 ASP A O 1
ATOM 1467 N N . GLU A 1 200 ? 21.405 -6.712 -8.743 1.00 98.06 200 GLU A N 1
ATOM 1468 C CA . GLU A 1 200 ? 22.176 -6.424 -7.523 1.00 98.06 200 GLU A CA 1
ATOM 1469 C C . GLU A 1 200 ? 21.929 -4.997 -7.011 1.00 98.06 200 GLU A C 1
ATOM 1471 O O . GLU A 1 200 ? 21.701 -4.803 -5.818 1.00 98.06 200 GLU A O 1
ATOM 1476 N N . ALA A 1 201 ? 21.907 -4.005 -7.910 1.00 97.75 201 ALA A N 1
ATOM 1477 C CA . ALA A 1 201 ? 21.654 -2.609 -7.549 1.00 97.75 201 ALA A CA 1
ATOM 1478 C C . ALA A 1 201 ? 20.244 -2.406 -6.972 1.00 97.75 201 ALA A C 1
ATOM 1480 O O . ALA A 1 201 ? 20.085 -1.697 -5.981 1.00 97.75 201 ALA A O 1
ATOM 1481 N N . PHE A 1 202 ? 19.241 -3.074 -7.554 1.00 98.50 202 PHE A N 1
ATOM 1482 C CA . PHE A 1 202 ? 17.873 -3.069 -7.040 1.00 98.50 202 PHE A CA 1
ATOM 1483 C C . PHE A 1 202 ? 17.818 -3.685 -5.642 1.00 98.50 202 PHE A C 1
ATOM 1485 O O . PHE A 1 202 ? 17.303 -3.067 -4.714 1.00 98.50 202 PHE A O 1
ATOM 1492 N N . THR A 1 203 ? 18.401 -4.877 -5.493 1.00 98.56 203 THR A N 1
ATOM 1493 C CA . THR A 1 203 ? 18.493 -5.614 -4.228 1.00 98.56 203 THR A CA 1
ATOM 1494 C C . THR A 1 203 ? 19.122 -4.764 -3.124 1.00 98.56 203 THR A C 1
ATOM 1496 O O . THR A 1 203 ? 18.552 -4.649 -2.042 1.00 98.56 203 THR A O 1
ATOM 1499 N N . ALA A 1 204 ? 20.267 -4.136 -3.397 1.00 98.25 204 ALA A N 1
ATOM 1500 C CA . ALA A 1 204 ? 20.996 -3.354 -2.406 1.00 98.25 204 ALA A CA 1
ATOM 1501 C C . ALA A 1 204 ? 20.216 -2.111 -1.949 1.00 98.25 204 ALA A C 1
ATOM 1503 O O . ALA A 1 204 ? 20.159 -1.833 -0.752 1.00 98.25 204 ALA A O 1
ATOM 1504 N N . ALA A 1 205 ? 19.588 -1.387 -2.881 1.00 98.25 205 ALA A N 1
ATOM 1505 C CA . ALA A 1 205 ? 18.789 -0.209 -2.551 1.00 98.25 205 ALA A CA 1
ATOM 1506 C C . ALA A 1 205 ? 17.559 -0.567 -1.699 1.00 98.25 205 ALA A C 1
ATOM 1508 O O . ALA A 1 205 ? 17.229 0.137 -0.748 1.00 98.25 205 ALA A O 1
ATOM 1509 N N . HIS A 1 206 ? 16.917 -1.692 -2.005 1.00 98.56 206 HIS A N 1
ATOM 1510 C CA . HIS A 1 206 ? 15.752 -2.187 -1.279 1.00 98.56 206 HIS A CA 1
ATOM 1511 C C . HIS A 1 206 ? 16.108 -2.712 0.117 1.00 98.56 206 HIS A C 1
ATOM 1513 O O . HIS A 1 206 ? 15.394 -2.429 1.077 1.00 98.56 206 HIS A O 1
ATOM 1519 N N . ASP A 1 207 ? 17.235 -3.410 0.269 1.00 98.69 207 ASP A N 1
ATOM 1520 C CA . ASP A 1 207 ? 17.744 -3.803 1.589 1.00 98.69 207 ASP A CA 1
ATOM 1521 C C . ASP A 1 207 ? 18.078 -2.590 2.457 1.00 98.69 207 ASP A C 1
ATOM 1523 O O . ASP A 1 207 ? 17.728 -2.565 3.637 1.00 98.69 207 ASP A O 1
ATOM 1527 N N . GLN A 1 208 ? 18.699 -1.563 1.871 1.00 98.25 208 GLN A N 1
ATOM 1528 C CA . GLN A 1 208 ? 18.965 -0.317 2.578 1.00 98.25 208 GLN A CA 1
ATOM 1529 C C . GLN A 1 208 ? 17.661 0.362 3.019 1.00 98.25 208 GLN A C 1
ATOM 1531 O O . GLN A 1 208 ? 17.539 0.714 4.188 1.00 98.25 208 GLN A O 1
ATOM 1536 N N . ALA A 1 209 ? 16.673 0.488 2.128 1.00 98.12 209 ALA A N 1
ATOM 1537 C CA . ALA A 1 209 ? 15.382 1.095 2.455 1.00 98.12 209 ALA A CA 1
ATOM 1538 C C . ALA A 1 209 ? 14.634 0.333 3.565 1.00 98.12 209 ALA A C 1
ATOM 1540 O O . ALA A 1 209 ? 14.023 0.949 4.437 1.00 98.12 209 ALA A O 1
ATOM 1541 N N . MET A 1 210 ? 14.708 -1.005 3.576 1.00 98.62 210 MET A N 1
ATOM 1542 C CA . MET A 1 210 ? 14.123 -1.816 4.649 1.00 98.62 210 MET A CA 1
ATOM 1543 C C . MET A 1 210 ? 14.828 -1.574 5.984 1.00 98.62 210 MET A C 1
ATOM 1545 O O . MET A 1 210 ? 14.159 -1.356 6.992 1.00 98.62 210 MET A O 1
ATOM 1549 N N . GLN A 1 211 ? 16.164 -1.553 5.998 1.00 98.31 211 GLN A N 1
ATOM 1550 C CA . GLN A 1 211 ? 16.916 -1.244 7.213 1.00 98.31 211 GLN A CA 1
ATOM 1551 C C . GLN A 1 211 ? 16.590 0.162 7.734 1.00 98.31 211 GLN A C 1
ATOM 1553 O O . GLN A 1 211 ? 16.355 0.331 8.927 1.00 98.31 211 GLN A O 1
ATOM 1558 N N . GLU A 1 212 ? 16.520 1.154 6.844 1.00 97.94 212 GLU A N 1
ATOM 1559 C CA . GLU A 1 212 ? 16.140 2.523 7.195 1.00 97.94 212 GLU A CA 1
ATOM 1560 C C . GLU A 1 212 ? 14.730 2.579 7.790 1.00 97.94 212 GLU A C 1
ATOM 1562 O O . GLU A 1 212 ? 14.535 3.235 8.808 1.00 97.94 212 GLU A O 1
ATOM 1567 N N . LEU A 1 213 ? 13.754 1.863 7.219 1.00 98.25 213 LEU A N 1
ATOM 1568 C CA . LEU A 1 213 ? 12.414 1.778 7.799 1.00 98.25 213 LEU A CA 1
ATOM 1569 C C . LEU A 1 213 ? 12.456 1.185 9.212 1.00 98.25 213 LEU A C 1
ATOM 1571 O O . LEU A 1 213 ? 11.880 1.774 10.121 1.00 98.25 213 LEU A O 1
ATOM 1575 N N . LEU A 1 214 ? 13.147 0.060 9.410 1.00 98.38 214 LEU A N 1
ATOM 1576 C CA . LEU A 1 214 ? 13.260 -0.592 10.719 1.00 98.38 214 LEU A CA 1
ATOM 1577 C C . LEU A 1 214 ? 13.900 0.323 11.771 1.00 98.38 214 LEU A C 1
ATOM 1579 O O . LEU A 1 214 ? 13.426 0.370 12.905 1.00 98.38 214 LEU A O 1
ATOM 1583 N N . ASP A 1 215 ? 14.918 1.097 11.391 1.00 97.81 215 ASP A N 1
ATOM 1584 C CA . ASP A 1 215 ? 15.602 2.038 12.285 1.00 97.81 215 ASP A CA 1
ATOM 1585 C C . ASP A 1 215 ? 14.702 3.204 12.739 1.00 97.81 215 ASP A C 1
ATOM 1587 O O . ASP A 1 215 ? 14.954 3.817 13.781 1.00 97.81 215 ASP A O 1
ATOM 1591 N N . LEU A 1 216 ? 13.648 3.520 11.978 1.00 97.44 216 LEU A N 1
ATOM 1592 C CA . LEU A 1 216 ? 12.676 4.570 12.309 1.00 97.44 216 LEU A CA 1
ATOM 1593 C C . LEU A 1 216 ? 11.551 4.072 13.223 1.00 97.44 216 LEU A C 1
ATOM 1595 O O . LEU A 1 216 ? 10.808 4.894 13.769 1.00 97.44 216 LEU A O 1
ATOM 1599 N N . LEU A 1 217 ? 11.386 2.755 13.376 1.00 97.56 217 LEU A N 1
ATOM 1600 C CA . LEU A 1 217 ? 10.279 2.180 14.130 1.00 97.56 217 LEU A CA 1
ATOM 1601 C C . LEU A 1 217 ? 10.632 1.961 15.608 1.00 97.56 217 LEU A C 1
ATOM 1603 O O . LEU A 1 217 ? 11.757 1.592 15.951 1.00 97.56 217 LEU A O 1
ATOM 1607 N N . PRO A 1 218 ? 9.665 2.143 16.528 1.00 95.38 218 PRO A N 1
ATOM 1608 C CA . PRO A 1 218 ? 9.858 1.780 17.921 1.00 95.38 218 PRO A CA 1
ATOM 1609 C C . PRO A 1 218 ? 10.101 0.276 18.044 1.00 95.38 218 PRO A C 1
ATOM 1611 O O . PRO A 1 218 ? 9.436 -0.525 17.383 1.00 95.38 218 PRO A O 1
ATOM 1614 N N . ALA A 1 219 ? 10.993 -0.112 18.957 1.00 93.69 219 ALA A N 1
ATOM 1615 C CA . ALA A 1 219 ? 11.285 -1.517 19.223 1.00 93.69 219 ALA A CA 1
ATOM 1616 C C . ALA A 1 219 ? 9.999 -2.326 19.481 1.00 93.69 219 ALA A C 1
ATOM 1618 O O . ALA A 1 219 ? 9.174 -1.946 20.314 1.00 93.69 219 ALA A O 1
ATOM 1619 N N . GLY A 1 220 ? 9.854 -3.455 18.781 1.00 92.56 220 GLY A N 1
ATOM 1620 C CA . GLY A 1 220 ? 8.675 -4.320 18.865 1.00 92.56 220 GLY A CA 1
ATOM 1621 C C . GLY A 1 220 ? 7.507 -3.924 17.954 1.00 92.56 220 GLY A C 1
ATOM 1622 O O . GLY A 1 220 ? 6.464 -4.568 18.037 1.00 92.56 220 GLY A O 1
ATOM 1623 N N . THR A 1 221 ? 7.665 -2.910 17.096 1.00 97.00 221 THR A N 1
ATOM 1624 C CA . THR A 1 221 ? 6.708 -2.586 16.023 1.00 97.00 221 THR A CA 1
ATOM 1625 C C . THR A 1 221 ? 7.141 -3.304 14.742 1.00 97.00 221 THR A C 1
ATOM 1627 O O . THR A 1 221 ? 8.086 -2.842 14.103 1.00 97.00 221 THR A O 1
ATOM 1630 N N . PRO A 1 222 ? 6.508 -4.424 14.351 1.00 97.94 222 PRO A N 1
ATOM 1631 C CA . PRO A 1 222 ? 6.937 -5.158 13.169 1.00 97.94 222 PRO A CA 1
ATOM 1632 C C . PRO A 1 222 ? 6.515 -4.459 11.873 1.00 97.94 222 PRO A C 1
ATOM 1634 O O . PRO A 1 222 ? 5.508 -3.740 11.823 1.00 97.94 222 PRO A O 1
ATOM 1637 N N . VAL A 1 223 ? 7.255 -4.755 10.807 1.00 98.75 223 VAL A N 1
ATOM 1638 C CA . VAL A 1 223 ? 6.866 -4.495 9.421 1.00 98.75 223 VAL A CA 1
ATOM 1639 C C . VAL A 1 223 ? 6.276 -5.774 8.837 1.00 98.75 223 VAL A C 1
ATOM 1641 O O . VAL A 1 223 ? 6.960 -6.777 8.646 1.00 98.75 223 VAL A O 1
ATOM 1644 N N . ILE A 1 224 ? 4.987 -5.736 8.533 1.00 98.81 224 ILE A N 1
ATOM 1645 C CA . ILE A 1 224 ? 4.302 -6.756 7.750 1.00 98.81 224 ILE A CA 1
ATOM 1646 C C . ILE A 1 224 ? 4.473 -6.378 6.280 1.00 98.81 224 ILE A C 1
ATOM 1648 O O . ILE A 1 224 ? 4.078 -5.285 5.886 1.00 98.81 224 ILE A O 1
ATOM 1652 N N . VAL A 1 225 ? 5.047 -7.252 5.461 1.00 98.81 225 VAL A N 1
ATOM 1653 C CA . VAL A 1 225 ? 5.251 -7.004 4.027 1.00 98.81 225 VAL A CA 1
ATOM 1654 C C . VAL A 1 225 ? 4.347 -7.935 3.234 1.00 98.81 225 VAL A C 1
ATOM 1656 O O . VAL A 1 225 ? 4.438 -9.154 3.378 1.00 98.81 225 VAL A O 1
ATOM 1659 N N . ALA A 1 226 ? 3.466 -7.367 2.414 1.00 98.75 226 ALA A N 1
ATOM 1660 C CA . ALA A 1 226 ? 2.634 -8.147 1.509 1.00 98.75 226 ALA A CA 1
ATOM 1661 C C . ALA A 1 226 ? 3.482 -8.697 0.353 1.00 98.75 226 ALA A C 1
ATOM 1663 O O . ALA A 1 226 ? 4.190 -7.936 -0.312 1.00 98.75 226 ALA A O 1
ATOM 1664 N N . ASP A 1 227 ? 3.382 -9.998 0.078 1.00 98.38 227 ASP A N 1
ATOM 1665 C CA . ASP A 1 227 ? 3.817 -10.517 -1.217 1.00 98.38 227 ASP A CA 1
ATOM 1666 C C . ASP A 1 227 ? 2.883 -10.022 -2.336 1.00 98.38 227 ASP A C 1
ATOM 1668 O O . ASP A 1 227 ? 1.729 -9.641 -2.118 1.00 98.38 227 ASP A O 1
ATOM 1672 N N . SER A 1 228 ? 3.409 -9.946 -3.558 1.00 97.69 228 SER A N 1
ATOM 1673 C CA . SER A 1 228 ? 2.671 -9.396 -4.695 1.00 97.69 228 SER A CA 1
ATOM 1674 C C . SER A 1 228 ? 2.045 -10.499 -5.554 1.00 97.69 228 SER A C 1
ATOM 1676 O O . SER A 1 228 ? 2.734 -11.470 -5.885 1.00 97.69 228 SER A O 1
ATOM 1678 N N . PRO A 1 229 ? 0.766 -10.359 -5.954 1.00 97.44 229 PRO A N 1
ATOM 1679 C CA . PRO A 1 229 ? 0.125 -11.260 -6.907 1.00 97.44 229 PRO A CA 1
ATOM 1680 C C . PRO A 1 229 ? 0.636 -11.019 -8.329 1.00 97.44 229 PRO A C 1
ATOM 1682 O O . PRO A 1 229 ? 1.129 -9.937 -8.662 1.00 97.44 229 PRO A O 1
ATOM 1685 N N . GLN A 1 230 ? 0.446 -12.002 -9.210 1.00 96.69 230 GLN A N 1
ATOM 1686 C CA . GLN A 1 230 ? 0.741 -11.821 -10.632 1.00 96.69 230 GLN A CA 1
ATOM 1687 C C . GLN A 1 230 ? -0.155 -10.747 -11.247 1.00 96.69 230 GLN A C 1
ATOM 1689 O O . GLN A 1 230 ? -1.378 -10.850 -11.179 1.00 96.69 230 GLN A O 1
ATOM 1694 N N . ILE A 1 231 ? 0.447 -9.744 -11.890 1.00 95.94 231 ILE A N 1
ATOM 1695 C CA . ILE A 1 231 ? -0.272 -8.711 -12.648 1.00 95.94 231 ILE A CA 1
ATOM 1696 C C . ILE A 1 231 ? -0.362 -9.074 -14.132 1.00 95.94 231 ILE A C 1
ATOM 1698 O O . ILE A 1 231 ? 0.467 -9.822 -14.659 1.00 95.94 231 ILE A O 1
ATOM 1702 N N . ALA A 1 232 ? -1.369 -8.538 -14.814 1.00 94.62 232 ALA A N 1
ATOM 1703 C CA . ALA A 1 232 ? -1.550 -8.698 -16.248 1.00 94.62 232 ALA A CA 1
ATOM 1704 C C . ALA A 1 232 ? -1.073 -7.455 -17.005 1.00 94.62 232 ALA A C 1
ATOM 1706 O O . ALA A 1 232 ? -1.224 -6.325 -16.546 1.00 94.62 232 ALA A O 1
ATOM 1707 N N . GLN A 1 233 ? -0.535 -7.672 -18.206 1.00 93.81 233 GLN A N 1
ATOM 1708 C CA . GLN A 1 233 ? -0.222 -6.586 -19.128 1.00 93.81 233 GLN A CA 1
ATOM 1709 C C . GLN A 1 233 ? -1.493 -5.788 -19.456 1.00 93.81 233 GLN A C 1
ATOM 1711 O O . GLN A 1 233 ? -2.527 -6.362 -19.804 1.00 93.81 233 GLN A O 1
ATOM 1716 N N . GLY A 1 234 ? -1.390 -4.460 -19.435 1.00 89.12 234 GLY A N 1
ATOM 1717 C CA . GLY A 1 234 ? -2.522 -3.576 -19.676 1.00 89.12 234 GLY A CA 1
ATOM 1718 C C . GLY A 1 234 ? -2.129 -2.106 -19.759 1.00 89.12 234 GLY A C 1
ATOM 1719 O O . GLY A 1 234 ? -0.985 -1.757 -20.039 1.00 89.12 234 GLY A O 1
ATOM 1720 N N . MET A 1 235 ? -3.098 -1.223 -19.506 1.00 84.50 235 MET A N 1
ATOM 1721 C CA . MET A 1 235 ? -2.869 0.228 -19.496 1.00 84.50 235 MET A CA 1
ATOM 1722 C C . MET A 1 235 ? -1.830 0.653 -18.445 1.00 84.50 235 MET A C 1
ATOM 1724 O O . MET A 1 235 ? -1.125 1.636 -18.660 1.00 84.50 235 MET A O 1
ATOM 1728 N N . TRP A 1 236 ? -1.727 -0.089 -17.341 1.00 85.44 236 TRP A N 1
ATOM 1729 C CA . TRP A 1 236 ? -0.884 0.255 -16.192 1.00 85.44 236 TRP A CA 1
ATOM 1730 C C . TRP A 1 236 ? 0.345 -0.639 -16.021 1.00 85.44 236 TRP A C 1
ATOM 1732 O O . TRP A 1 236 ? 1.158 -0.386 -15.138 1.00 85.44 236 TRP A O 1
ATOM 1742 N N . ALA A 1 237 ? 0.494 -1.669 -16.857 1.00 92.06 237 ALA A N 1
ATOM 1743 C CA . ALA A 1 237 ? 1.588 -2.625 -16.761 1.00 92.06 237 ALA A CA 1
ATOM 1744 C C . ALA A 1 237 ? 2.092 -3.029 -18.146 1.00 92.06 237 ALA A C 1
ATOM 1746 O O . ALA A 1 237 ? 1.325 -3.483 -19.000 1.00 92.06 237 ALA A O 1
ATOM 1747 N N . SER A 1 238 ? 3.396 -2.877 -18.355 1.00 94.50 238 SER A N 1
ATOM 1748 C CA . SER A 1 238 ? 4.083 -3.357 -19.552 1.00 94.50 238 SER A CA 1
ATOM 1749 C C . SER A 1 238 ? 4.217 -4.888 -19.554 1.00 94.50 238 SER A C 1
ATOM 1751 O O . SER A 1 238 ? 4.051 -5.524 -18.508 1.00 94.50 238 SER A O 1
ATOM 1753 N N . PRO A 1 239 ? 4.534 -5.509 -20.708 1.00 95.81 239 PRO A N 1
ATOM 1754 C CA . PRO A 1 239 ? 4.917 -6.919 -20.754 1.00 95.81 239 PRO A CA 1
ATOM 1755 C C . PRO A 1 239 ? 6.061 -7.256 -19.790 1.00 95.81 239 PRO A C 1
ATOM 1757 O O . PRO A 1 2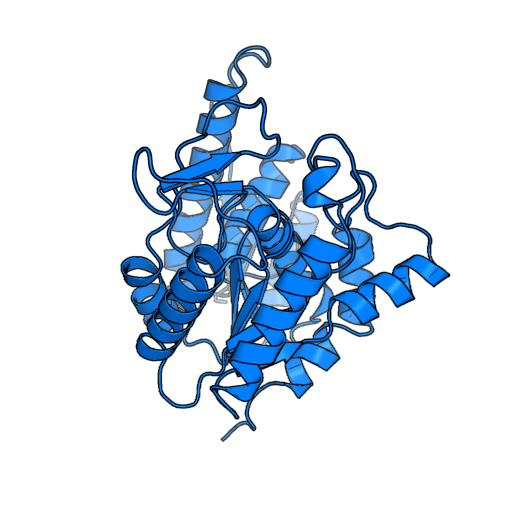39 ? 6.040 -8.311 -19.169 1.00 95.81 239 PRO A O 1
ATOM 1760 N N . GLU A 1 240 ? 7.041 -6.360 -19.650 1.00 95.38 240 GLU A N 1
ATOM 1761 C CA . GLU A 1 240 ? 8.199 -6.537 -18.775 1.00 95.38 240 GLU A CA 1
ATOM 1762 C C . GLU A 1 240 ? 7.815 -6.490 -17.291 1.00 95.38 240 GLU A C 1
ATOM 1764 O O . GLU A 1 240 ? 8.354 -7.257 -16.497 1.00 95.38 240 GLU A O 1
ATOM 1769 N N . MET A 1 241 ? 6.870 -5.623 -16.911 1.00 96.38 241 MET A N 1
ATOM 1770 C CA . MET A 1 241 ? 6.313 -5.602 -15.553 1.00 96.38 241 MET A CA 1
ATOM 1771 C C . MET A 1 241 ? 5.521 -6.880 -15.253 1.00 96.38 241 MET A C 1
ATOM 1773 O O . MET A 1 241 ? 5.578 -7.393 -14.142 1.00 96.38 241 MET A O 1
ATOM 1777 N N . ALA A 1 242 ? 4.797 -7.408 -16.242 1.00 96.56 242 ALA A N 1
ATOM 1778 C CA . ALA A 1 242 ? 4.018 -8.637 -16.111 1.00 96.56 242 ALA A CA 1
ATOM 1779 C C . ALA A 1 242 ? 4.861 -9.924 -16.235 1.00 96.56 242 ALA A C 1
ATOM 1781 O O . ALA A 1 242 ? 4.298 -11.019 -16.179 1.00 96.56 242 ALA A O 1
ATOM 1782 N N . ASP A 1 243 ? 6.186 -9.830 -16.400 1.00 96.94 243 ASP A N 1
ATOM 1783 C CA . ASP A 1 243 ? 7.069 -10.996 -16.475 1.00 96.94 243 ASP A CA 1
ATOM 1784 C C . ASP A 1 243 ? 7.068 -11.764 -15.135 1.00 96.94 243 ASP A C 1
ATOM 1786 O O . ASP A 1 243 ? 7.493 -11.213 -14.110 1.00 96.94 243 ASP A O 1
ATOM 1790 N N . PRO A 1 244 ? 6.659 -13.050 -15.116 1.00 97.94 244 PRO A N 1
ATOM 1791 C CA . PRO A 1 244 ? 6.674 -13.863 -13.904 1.00 97.94 244 PRO A CA 1
ATOM 1792 C C . PRO A 1 244 ? 8.049 -13.949 -13.232 1.00 97.94 244 PRO A C 1
ATOM 1794 O O . PRO A 1 244 ? 8.124 -14.100 -12.015 1.00 97.94 244 PRO A O 1
ATOM 1797 N N . ALA A 1 245 ? 9.148 -13.847 -13.990 1.00 98.06 245 ALA A N 1
ATOM 1798 C CA . ALA A 1 245 ? 10.491 -13.860 -13.416 1.00 98.06 245 ALA A CA 1
ATOM 1799 C C . ALA A 1 245 ? 10.772 -12.604 -12.579 1.00 98.06 245 ALA A C 1
ATOM 1801 O O . ALA A 1 245 ? 11.410 -12.699 -11.529 1.00 98.06 245 ALA A O 1
ATOM 1802 N N . ARG A 1 246 ? 10.261 -11.442 -13.008 1.00 97.25 246 ARG A N 1
ATOM 1803 C CA . ARG A 1 246 ? 10.417 -10.177 -12.279 1.00 97.25 246 ARG A CA 1
ATOM 1804 C C . ARG A 1 246 ? 9.592 -10.181 -10.995 1.00 97.25 246 ARG A C 1
ATOM 1806 O O . ARG A 1 246 ? 10.110 -9.825 -9.940 1.00 97.25 246 ARG A O 1
ATOM 1813 N N . LEU A 1 247 ? 8.356 -10.678 -11.064 1.00 98.25 247 LEU A N 1
ATOM 1814 C CA . LEU A 1 247 ? 7.525 -10.889 -9.878 1.00 98.25 247 LEU A CA 1
ATOM 1815 C C . LEU A 1 247 ? 8.171 -11.869 -8.894 1.00 98.25 247 LEU A C 1
ATOM 1817 O O . LEU A 1 247 ? 8.231 -11.596 -7.699 1.00 98.25 247 LEU A O 1
ATOM 1821 N N . ALA A 1 248 ? 8.679 -13.000 -9.386 1.00 98.56 248 ALA A N 1
ATOM 1822 C CA . ALA A 1 248 ? 9.342 -13.985 -8.541 1.00 98.56 248 ALA A CA 1
ATOM 1823 C C . ALA A 1 248 ? 10.578 -13.396 -7.845 1.00 98.56 248 ALA A C 1
ATOM 1825 O O . ALA A 1 248 ? 10.808 -13.680 -6.671 1.00 98.56 248 ALA A O 1
ATOM 1826 N N . ALA A 1 249 ? 11.351 -12.554 -8.538 1.00 98.69 249 ALA A N 1
ATOM 1827 C CA . ALA A 1 249 ? 12.486 -11.855 -7.947 1.00 98.69 249 ALA A CA 1
ATOM 1828 C C . ALA A 1 249 ? 12.057 -10.849 -6.865 1.00 98.69 249 ALA A C 1
ATOM 1830 O O . ALA A 1 249 ? 12.698 -10.776 -5.818 1.00 98.69 249 ALA A O 1
ATOM 1831 N N . TRP A 1 250 ? 10.956 -10.124 -7.080 1.00 98.62 250 TRP A N 1
ATOM 1832 C CA . TRP A 1 250 ? 10.377 -9.234 -6.073 1.00 98.62 250 TRP A CA 1
ATOM 1833 C C . TRP A 1 250 ? 9.861 -9.997 -4.841 1.00 98.62 250 TRP A C 1
ATOM 1835 O O . TRP A 1 250 ? 10.227 -9.684 -3.713 1.00 98.62 250 TRP A O 1
ATOM 1845 N N . ASN A 1 251 ? 9.099 -11.075 -5.018 1.00 98.69 251 ASN A N 1
ATOM 1846 C CA . ASN A 1 251 ? 8.633 -11.864 -3.873 1.00 98.69 251 ASN A CA 1
ATOM 1847 C C . ASN A 1 251 ? 9.805 -12.556 -3.145 1.00 98.69 251 ASN A C 1
ATOM 1849 O O . ASN A 1 251 ? 9.786 -12.685 -1.923 1.00 98.69 251 ASN A O 1
ATOM 1853 N N . ALA A 1 252 ? 10.884 -12.921 -3.850 1.00 98.69 252 ALA A N 1
ATOM 1854 C CA . ALA A 1 252 ? 12.110 -13.405 -3.212 1.00 98.69 252 ALA A CA 1
ATOM 1855 C C . ALA A 1 252 ? 12.832 -12.319 -2.388 1.00 98.69 252 ALA A C 1
ATOM 1857 O O . ALA A 1 252 ? 13.433 -12.639 -1.362 1.00 98.69 252 ALA A O 1
ATOM 1858 N N . GLN A 1 253 ? 12.771 -11.050 -2.807 1.00 98.75 253 GLN A N 1
ATOM 1859 C CA . GLN A 1 253 ? 13.247 -9.900 -2.028 1.00 98.75 253 GLN A CA 1
ATOM 1860 C C . GLN A 1 253 ? 12.464 -9.765 -0.710 1.00 98.75 253 GLN A C 1
ATOM 1862 O O . GLN A 1 253 ? 13.080 -9.599 0.344 1.00 98.75 253 GLN A O 1
ATOM 1867 N N . VAL A 1 254 ? 11.136 -9.914 -0.754 1.00 98.62 254 VAL A N 1
ATOM 1868 C CA . VAL A 1 254 ? 10.262 -9.881 0.433 1.00 98.62 254 VAL A CA 1
ATOM 1869 C C . VAL A 1 254 ? 10.611 -10.996 1.425 1.00 98.62 254 VAL A C 1
ATOM 1871 O O . VAL A 1 254 ? 10.859 -10.732 2.603 1.00 98.62 254 VAL A O 1
ATOM 1874 N N . GLU A 1 255 ? 10.717 -12.235 0.944 1.00 98.56 255 GLU A N 1
ATOM 1875 C CA . GLU A 1 255 ? 11.105 -13.389 1.768 1.00 98.56 255 GLU A CA 1
ATOM 1876 C C . GLU A 1 255 ? 12.508 -13.224 2.374 1.00 98.56 255 GLU A C 1
ATOM 1878 O O . GLU A 1 255 ? 12.763 -13.594 3.525 1.00 98.56 255 GLU A O 1
ATOM 1883 N N . ARG A 1 256 ? 13.437 -12.618 1.621 1.00 98.44 256 ARG A N 1
ATOM 1884 C CA . ARG A 1 256 ? 14.795 -12.342 2.100 1.00 98.44 256 ARG A CA 1
ATOM 1885 C C . ARG A 1 256 ? 14.795 -11.388 3.292 1.00 98.44 256 ARG A C 1
ATOM 1887 O O . ARG A 1 256 ? 15.548 -11.632 4.234 1.00 98.44 256 ARG A O 1
ATOM 1894 N N . TRP A 1 257 ? 13.966 -10.344 3.281 1.00 98.69 257 TRP A N 1
ATOM 1895 C CA . TRP A 1 257 ? 13.858 -9.426 4.418 1.00 98.69 257 TRP A CA 1
ATOM 1896 C C . TRP A 1 257 ? 13.361 -10.129 5.678 1.00 98.69 257 TRP A C 1
ATOM 1898 O O . TRP A 1 257 ? 13.979 -9.989 6.732 1.00 98.69 257 TRP A O 1
ATOM 1908 N N . ALA A 1 258 ? 12.311 -10.945 5.573 1.00 98.44 258 ALA A N 1
ATOM 1909 C CA . ALA A 1 258 ? 11.803 -11.705 6.714 1.00 98.44 258 ALA A CA 1
ATOM 1910 C C . ALA A 1 258 ? 12.851 -12.681 7.279 1.00 98.44 258 ALA A C 1
ATOM 1912 O O . ALA A 1 258 ? 12.986 -12.828 8.495 1.00 98.44 258 ALA A O 1
ATOM 1913 N N . ALA A 1 259 ? 13.651 -13.310 6.411 1.00 98.38 259 ALA A N 1
ATOM 1914 C CA . ALA A 1 259 ? 14.748 -14.177 6.835 1.00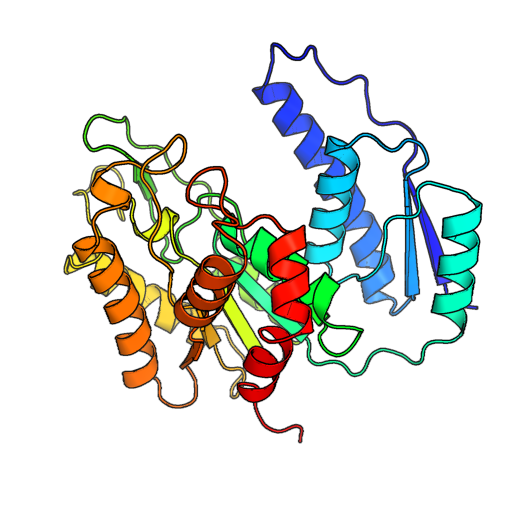 98.38 259 ALA A CA 1
ATOM 1915 C C . ALA A 1 259 ? 15.905 -13.409 7.506 1.00 98.38 259 ALA A C 1
ATOM 1917 O O . ALA A 1 259 ? 16.533 -13.933 8.429 1.00 98.38 259 ALA A O 1
ATOM 1918 N N . ALA A 1 260 ? 16.200 -12.189 7.046 1.00 98.31 260 ALA A N 1
ATOM 1919 C CA . ALA A 1 260 ? 17.266 -11.345 7.584 1.00 98.31 260 ALA A CA 1
ATOM 1920 C C . ALA A 1 260 ? 16.887 -10.661 8.912 1.00 98.31 260 ALA A C 1
ATOM 1922 O O . ALA A 1 260 ? 17.767 -10.422 9.740 1.00 98.31 260 ALA A O 1
ATOM 1923 N N . HIS A 1 261 ? 15.595 -10.403 9.136 1.00 98.06 261 HIS A N 1
ATOM 1924 C CA . HIS A 1 261 ? 15.067 -9.660 10.286 1.00 98.06 261 HIS A CA 1
ATOM 1925 C C . HIS A 1 261 ? 13.974 -10.455 11.029 1.00 98.06 261 HIS A C 1
ATOM 1927 O O . HIS A 1 261 ? 12.813 -10.035 11.080 1.00 98.06 261 HIS A O 1
ATOM 1933 N N . PRO A 1 262 ? 14.304 -11.629 11.601 1.00 96.50 262 PRO A N 1
ATOM 1934 C CA . PRO A 1 262 ? 13.311 -12.524 12.182 1.00 96.50 262 PRO A CA 1
ATOM 1935 C C . PRO A 1 262 ? 12.586 -11.882 13.371 1.00 96.50 262 PRO A C 1
ATOM 1937 O O . PRO A 1 262 ? 13.196 -11.587 14.397 1.00 96.50 262 PRO A O 1
ATOM 1940 N N . GLY A 1 263 ? 11.266 -11.738 13.247 1.00 92.25 263 GLY A N 1
ATOM 1941 C CA . GLY A 1 263 ? 10.394 -11.143 14.265 1.00 92.25 263 GLY A CA 1
ATOM 1942 C C . GLY A 1 263 ? 10.133 -9.648 14.073 1.00 92.25 263 GLY A C 1
ATOM 1943 O O . GLY A 1 263 ? 9.102 -9.170 14.539 1.00 92.25 263 GLY A O 1
ATOM 1944 N N . ASP A 1 264 ? 11.002 -8.950 13.339 1.00 97.56 264 ASP A N 1
ATOM 1945 C CA . ASP A 1 264 ? 10.833 -7.533 12.999 1.00 97.56 264 ASP A CA 1
ATOM 1946 C C . ASP A 1 264 ? 10.206 -7.354 11.609 1.00 97.56 264 ASP A C 1
ATOM 1948 O O . ASP A 1 264 ? 9.442 -6.415 11.398 1.00 97.56 264 ASP A O 1
ATOM 1952 N N . VAL A 1 265 ? 10.469 -8.277 10.675 1.00 98.69 265 VAL A N 1
ATOM 1953 C CA . VAL A 1 265 ? 9.821 -8.335 9.358 1.00 98.69 265 VAL A CA 1
ATOM 1954 C C . VAL A 1 265 ? 9.060 -9.649 9.206 1.00 98.69 265 VAL A C 1
ATOM 1956 O O . VAL A 1 265 ? 9.601 -10.729 9.454 1.00 98.69 265 VAL A O 1
ATOM 1959 N N . VAL A 1 266 ? 7.799 -9.564 8.783 1.00 98.19 266 VAL A N 1
ATOM 1960 C CA . VAL A 1 266 ? 6.904 -10.715 8.612 1.00 98.19 266 VAL A CA 1
ATOM 1961 C C . VAL A 1 266 ? 6.248 -10.666 7.237 1.00 98.19 266 VAL A C 1
ATOM 1963 O O . VAL A 1 266 ? 5.721 -9.631 6.840 1.00 98.19 266 VAL A O 1
ATOM 1966 N N . VAL A 1 267 ? 6.250 -11.787 6.515 1.00 98.50 267 VAL A N 1
ATOM 1967 C CA . VAL A 1 267 ? 5.560 -11.885 5.221 1.00 98.50 267 VAL A CA 1
ATOM 1968 C C . VAL A 1 267 ? 4.071 -12.116 5.447 1.00 98.50 267 VAL A C 1
ATOM 1970 O O . VAL A 1 267 ? 3.669 -13.019 6.184 1.00 98.50 267 VAL A O 1
ATOM 1973 N N . TRP A 1 268 ? 3.247 -11.315 4.783 1.00 98.62 268 TRP A N 1
ATOM 1974 C CA . TRP A 1 268 ? 1.825 -11.565 4.637 1.00 98.62 268 TRP A CA 1
ATOM 1975 C C . TRP A 1 268 ? 1.547 -12.103 3.235 1.00 98.62 268 TRP A C 1
ATOM 1977 O O . TRP A 1 268 ? 1.783 -11.413 2.246 1.00 98.62 268 TRP A O 1
ATOM 1987 N N . HIS A 1 269 ? 1.031 -13.333 3.165 1.00 97.81 269 HIS A N 1
ATOM 1988 C CA . HIS A 1 269 ? 0.703 -14.032 1.917 1.00 97.81 269 HIS A CA 1
ATOM 1989 C C . HIS A 1 269 ? -0.591 -13.513 1.270 1.00 97.81 269 HIS A C 1
ATOM 1991 O O . HIS A 1 269 ? -1.572 -14.245 1.097 1.00 97.81 269 HIS A O 1
ATOM 1997 N N . TYR A 1 270 ? -0.596 -12.221 0.960 1.00 98.38 270 TYR A N 1
ATOM 1998 C CA . TYR A 1 270 ? -1.680 -11.497 0.316 1.00 98.38 270 TYR A CA 1
ATOM 1999 C C . TYR A 1 270 ? -1.978 -12.045 -1.084 1.00 98.38 270 TYR A C 1
ATOM 2001 O O . TYR A 1 270 ? -3.143 -12.272 -1.419 1.00 98.38 270 TYR A O 1
ATOM 2009 N N . ALA A 1 271 ? -0.936 -12.324 -1.871 1.00 97.94 271 ALA A N 1
ATOM 2010 C CA . ALA A 1 271 ? -1.047 -12.830 -3.233 1.00 97.94 271 ALA A CA 1
ATOM 2011 C C . ALA A 1 271 ? -1.891 -14.108 -3.293 1.00 97.94 271 ALA A C 1
ATOM 2013 O O . ALA A 1 271 ? -2.866 -14.183 -4.039 1.00 97.94 271 ALA A O 1
ATOM 2014 N N . ALA A 1 272 ? -1.574 -15.081 -2.435 1.00 97.69 272 ALA A N 1
ATOM 2015 C CA . ALA A 1 272 ? -2.283 -16.354 -2.382 1.00 97.69 272 ALA A CA 1
ATOM 2016 C C . ALA A 1 272 ? -3.760 -16.192 -1.983 1.00 97.69 272 ALA A C 1
ATOM 2018 O O . ALA A 1 272 ? -4.621 -16.900 -2.507 1.00 97.69 272 ALA A O 1
ATOM 2019 N N . ALA A 1 273 ? -4.066 -15.267 -1.066 1.00 98.06 273 ALA A N 1
ATOM 2020 C CA . ALA A 1 273 ? -5.439 -14.992 -0.652 1.00 98.06 273 ALA A CA 1
ATOM 2021 C C . ALA A 1 273 ? -6.256 -14.354 -1.787 1.00 98.06 273 ALA A C 1
ATOM 2023 O O . ALA A 1 273 ? -7.380 -14.786 -2.049 1.00 98.06 273 ALA A O 1
ATOM 2024 N N . LEU A 1 274 ? -5.682 -13.367 -2.484 1.00 97.88 274 LEU A N 1
ATOM 2025 C CA . LEU A 1 274 ? -6.336 -12.712 -3.614 1.00 97.88 274 LEU A CA 1
ATOM 2026 C C . LEU A 1 274 ? -6.557 -13.685 -4.778 1.00 97.88 274 LEU A C 1
ATOM 2028 O O . LEU A 1 274 ? -7.663 -13.772 -5.301 1.00 97.88 274 LEU A O 1
ATOM 2032 N N . GLU A 1 275 ? -5.537 -14.455 -5.153 1.00 97.25 275 GLU A N 1
ATOM 2033 C CA . GLU A 1 275 ? -5.626 -15.417 -6.258 1.00 97.25 275 GLU A CA 1
ATOM 2034 C C . GLU A 1 275 ? -6.647 -16.527 -5.973 1.00 97.25 275 GLU A C 1
ATOM 2036 O O . GLU A 1 275 ? -7.383 -16.939 -6.871 1.00 97.25 275 GLU A O 1
ATOM 2041 N N . ALA A 1 276 ? -6.745 -16.988 -4.720 1.00 97.75 276 ALA A N 1
ATOM 2042 C CA . ALA A 1 276 ? -7.774 -17.941 -4.314 1.00 97.75 276 ALA A CA 1
ATOM 2043 C C . ALA A 1 276 ? -9.186 -17.350 -4.445 1.00 97.75 276 ALA A C 1
ATOM 2045 O O . ALA A 1 276 ? -10.092 -18.030 -4.929 1.00 97.75 276 ALA A O 1
ATOM 2046 N N . TYR A 1 277 ? -9.365 -16.084 -4.061 1.00 97.94 277 TYR A N 1
ATOM 2047 C CA . TYR A 1 277 ? -10.638 -15.388 -4.213 1.00 97.94 277 TYR A CA 1
ATOM 2048 C C . TYR A 1 277 ? -11.019 -15.210 -5.687 1.00 97.94 277 TYR A C 1
ATOM 2050 O O . TYR A 1 277 ? -12.149 -15.517 -6.073 1.00 97.94 277 TYR A O 1
ATOM 2058 N N . GLU A 1 278 ? -10.072 -14.783 -6.526 1.00 97.38 278 GLU A N 1
ATOM 2059 C CA . GLU A 1 278 ? -10.284 -14.605 -7.966 1.00 97.38 278 GLU A CA 1
ATOM 2060 C C . GLU A 1 278 ? -10.562 -15.931 -8.690 1.00 97.38 278 GLU A C 1
ATOM 2062 O O . GLU A 1 278 ? -11.323 -15.969 -9.659 1.00 97.38 278 GLU A O 1
ATOM 2067 N N . ALA A 1 279 ? -9.993 -17.044 -8.217 1.00 97.19 279 ALA A N 1
ATOM 2068 C CA . ALA A 1 279 ? -10.288 -18.366 -8.762 1.00 97.19 279 ALA A CA 1
ATOM 2069 C C . ALA A 1 279 ? -11.758 -18.781 -8.552 1.00 97.19 279 ALA A C 1
ATOM 2071 O O . ALA A 1 279 ? -12.301 -19.533 -9.365 1.00 97.19 279 ALA A O 1
ATOM 2072 N N . GLU A 1 280 ? -12.405 -18.296 -7.489 1.00 97.25 280 GLU A N 1
ATOM 2073 C CA . GLU A 1 280 ? -13.812 -18.575 -7.176 1.00 97.25 280 GLU A CA 1
ATOM 2074 C C . GLU A 1 280 ? -14.773 -17.548 -7.798 1.00 97.25 280 GLU A C 1
ATOM 2076 O O . GLU A 1 280 ? -15.828 -17.925 -8.313 1.00 97.25 280 GLU A O 1
ATOM 2081 N N . HIS A 1 281 ? -14.401 -16.266 -7.796 1.00 96.00 281 HIS A N 1
ATOM 2082 C CA . HIS A 1 281 ? -15.297 -15.155 -8.145 1.00 96.00 281 HIS A CA 1
ATOM 2083 C C . HIS A 1 281 ? -15.038 -14.560 -9.538 1.00 96.00 281 HIS A C 1
ATOM 2085 O O . HIS A 1 281 ? -15.801 -13.713 -10.004 1.00 96.00 281 HIS A O 1
ATOM 2091 N N . GLY A 1 282 ? -14.002 -15.032 -10.235 1.00 95.25 282 GLY A N 1
ATOM 2092 C CA . GLY A 1 282 ? -13.469 -14.382 -11.428 1.00 95.25 282 GLY A CA 1
ATOM 2093 C C . GLY A 1 282 ? -12.486 -13.268 -11.066 1.00 95.25 282 GLY A C 1
ATOM 2094 O O . GLY A 1 282 ? -12.325 -12.914 -9.901 1.00 95.25 282 GLY A O 1
ATOM 2095 N N . SER A 1 283 ? -11.797 -12.722 -12.072 1.00 93.38 283 SER A N 1
ATOM 2096 C CA . SER A 1 283 ? -10.825 -11.653 -11.823 1.00 93.38 283 SER A CA 1
ATOM 2097 C C . SER A 1 283 ? -11.508 -10.426 -11.228 1.00 93.38 283 SER A C 1
ATOM 2099 O O . SER A 1 283 ? -12.517 -9.960 -11.756 1.00 93.38 283 SER A O 1
ATOM 2101 N N . THR A 1 284 ? -10.908 -9.892 -10.168 1.00 95.31 284 THR A N 1
ATOM 2102 C CA . THR A 1 284 ? -11.341 -8.674 -9.475 1.00 95.31 284 THR A CA 1
ATOM 2103 C C . THR A 1 284 ? -10.461 -7.485 -9.845 1.00 95.31 284 THR A C 1
ATOM 2105 O O . THR A 1 284 ? -10.453 -6.476 -9.153 1.00 95.31 284 THR A O 1
ATOM 2108 N N . ARG A 1 285 ? -9.681 -7.605 -10.925 1.00 94.69 285 ARG A N 1
ATOM 2109 C CA . ARG A 1 285 ? -8.696 -6.620 -11.378 1.00 94.69 285 ARG A CA 1
ATOM 2110 C C . ARG A 1 285 ? -8.948 -6.286 -12.835 1.00 94.69 285 ARG A C 1
ATOM 2112 O O . ARG A 1 285 ? -8.252 -6.767 -13.729 1.00 94.69 285 ARG A O 1
ATOM 2119 N N . SER A 1 286 ? -9.977 -5.484 -13.092 1.00 92.06 286 SER A N 1
ATOM 2120 C CA . SER A 1 286 ? -10.429 -5.172 -14.455 1.00 92.06 286 SER A CA 1
ATOM 2121 C C . SER A 1 286 ? -9.370 -4.481 -15.324 1.00 92.06 286 SER A C 1
ATOM 2123 O O . SER A 1 286 ? -9.402 -4.614 -16.549 1.00 92.06 286 SER A O 1
ATOM 2125 N N . ASP A 1 287 ? -8.399 -3.799 -14.714 1.00 90.56 287 ASP A N 1
ATOM 2126 C CA . ASP A 1 287 ? -7.259 -3.185 -15.401 1.00 90.56 287 ASP A CA 1
ATOM 2127 C C . ASP A 1 287 ? -5.982 -4.054 -15.416 1.00 90.56 287 ASP A C 1
ATOM 2129 O O . ASP A 1 287 ? -4.955 -3.635 -15.958 1.00 90.56 287 ASP A O 1
ATOM 2133 N N . GLY A 1 288 ? -6.059 -5.263 -14.847 1.00 94.06 288 GLY A N 1
ATOM 2134 C CA . GLY A 1 288 ? -4.970 -6.229 -14.726 1.00 94.06 288 GLY A CA 1
ATOM 2135 C C . GLY A 1 288 ? -4.025 -6.011 -13.541 1.00 94.06 288 GLY A C 1
ATOM 2136 O O . GLY A 1 288 ? -3.120 -6.824 -13.349 1.00 94.06 288 GLY A O 1
ATOM 2137 N N . VAL A 1 289 ? -4.208 -4.948 -12.753 1.00 95.06 289 VAL A N 1
ATOM 2138 C CA . VAL A 1 289 ? -3.269 -4.520 -11.708 1.00 95.06 289 VAL A CA 1
ATOM 2139 C C . VAL A 1 289 ? -3.984 -4.249 -10.384 1.00 95.06 289 VAL A C 1
ATOM 2141 O O . VAL A 1 289 ? -3.655 -4.886 -9.383 1.00 95.06 289 VAL A O 1
ATOM 2144 N N . HIS A 1 290 ? -4.950 -3.331 -10.373 1.00 95.88 290 HIS A N 1
ATOM 2145 C CA . HIS A 1 290 ? -5.598 -2.832 -9.162 1.00 95.88 290 HIS A CA 1
ATOM 2146 C C . HIS A 1 290 ? -6.818 -3.686 -8.807 1.00 95.88 290 HIS A C 1
ATOM 2148 O O . HIS A 1 290 ? -7.694 -3.872 -9.659 1.00 95.88 290 HIS A O 1
ATOM 2154 N N . PRO A 1 291 ? -6.897 -4.223 -7.578 1.00 94.62 291 PRO A N 1
ATOM 2155 C CA . PRO A 1 291 ? -8.092 -4.910 -7.112 1.00 94.62 291 PRO A CA 1
ATOM 2156 C C . PRO A 1 291 ? -9.248 -3.923 -6.951 1.00 94.62 291 PRO A C 1
ATOM 2158 O O . PRO A 1 291 ? -9.102 -2.835 -6.401 1.00 94.62 291 PRO A O 1
ATOM 2161 N N . GLU A 1 292 ? -10.425 -4.327 -7.405 1.00 94.75 292 GLU A N 1
ATOM 2162 C CA . GLU A 1 292 ? -11.666 -3.609 -7.167 1.00 94.75 292 GLU A CA 1
ATOM 2163 C C . GLU A 1 292 ? -11.953 -3.598 -5.664 1.00 94.75 292 GLU A C 1
ATOM 2165 O O . GLU A 1 292 ? -12.106 -4.651 -5.042 1.00 94.75 292 GLU A O 1
ATOM 2170 N N . VAL A 1 293 ? -12.026 -2.396 -5.083 1.00 93.19 293 VAL A N 1
ATOM 2171 C CA . VAL A 1 293 ? -12.152 -2.204 -3.630 1.00 93.19 293 VAL A CA 1
ATOM 2172 C C . VAL A 1 293 ? -13.342 -2.966 -3.052 1.00 93.19 293 VAL A C 1
ATOM 2174 O O . VAL A 1 293 ? -13.198 -3.576 -2.006 1.00 93.19 293 VAL A O 1
ATOM 2177 N N . GLU A 1 294 ? -14.494 -3.002 -3.729 1.00 93.06 294 GLU A N 1
ATOM 2178 C CA . GLU A 1 294 ? -15.676 -3.733 -3.244 1.00 93.06 294 GLU A CA 1
ATOM 2179 C C . GLU A 1 294 ? -15.391 -5.234 -3.064 1.00 93.06 294 GLU A C 1
ATOM 2181 O O . GLU A 1 294 ? -15.607 -5.789 -1.986 1.00 93.06 294 GLU A O 1
ATOM 2186 N N . ALA A 1 295 ? -14.820 -5.874 -4.085 1.00 96.31 295 ALA A N 1
ATOM 2187 C CA . ALA A 1 295 ? -14.454 -7.284 -4.022 1.00 96.31 295 ALA A CA 1
ATOM 2188 C C . ALA A 1 295 ? -13.340 -7.543 -2.994 1.00 96.31 295 ALA A C 1
ATOM 2190 O O . ALA A 1 295 ? -13.355 -8.558 -2.294 1.00 96.31 295 ALA A O 1
ATOM 2191 N N . LEU A 1 296 ? -12.384 -6.618 -2.876 1.00 97.56 296 LEU A N 1
ATOM 2192 C CA . LEU A 1 296 ? -11.312 -6.719 -1.893 1.00 97.56 296 LEU A CA 1
ATOM 2193 C C . LEU A 1 296 ? -11.824 -6.536 -0.459 1.00 97.56 296 LEU A C 1
ATOM 2195 O O . LEU A 1 296 ? -11.329 -7.209 0.441 1.00 97.56 296 LEU A O 1
ATOM 2199 N N . THR A 1 297 ? -12.823 -5.681 -0.239 1.00 96.94 297 THR A N 1
ATOM 2200 C CA . THR A 1 297 ? -13.497 -5.492 1.054 1.00 96.94 297 THR A CA 1
ATOM 2201 C C . THR A 1 297 ? -14.219 -6.762 1.485 1.00 96.94 297 THR A C 1
ATOM 2203 O O . THR A 1 297 ? -14.129 -7.151 2.652 1.00 96.94 297 THR A O 1
ATOM 2206 N N . ASP A 1 298 ? -14.892 -7.449 0.562 1.00 97.31 298 ASP A N 1
ATOM 2207 C CA . ASP A 1 298 ? -15.526 -8.734 0.863 1.00 97.31 298 ASP A CA 1
ATOM 2208 C C . ASP A 1 298 ? -14.489 -9.787 1.277 1.00 97.31 298 ASP A C 1
ATOM 2210 O O . ASP A 1 298 ? -14.640 -10.416 2.330 1.00 97.31 298 ASP A O 1
ATOM 2214 N N . LEU A 1 299 ? -13.381 -9.899 0.534 1.00 98.12 299 LEU A N 1
ATOM 2215 C CA . LEU A 1 299 ? -12.249 -10.750 0.912 1.00 98.12 299 LEU A CA 1
ATOM 2216 C C . LEU A 1 299 ? -11.617 -10.318 2.250 1.00 98.12 299 LEU A C 1
ATOM 2218 O O . LEU A 1 299 ? -11.196 -11.155 3.057 1.00 98.12 299 LEU A O 1
ATOM 2222 N N . ALA A 1 300 ? -11.554 -9.015 2.524 1.00 97.94 300 ALA A N 1
ATOM 2223 C CA . ALA A 1 300 ? -11.008 -8.494 3.766 1.00 97.94 300 ALA A CA 1
ATOM 2224 C C . ALA A 1 300 ? -11.851 -8.894 4.973 1.00 97.94 300 ALA A C 1
ATOM 2226 O O . ALA A 1 300 ? -11.295 -9.386 5.961 1.00 97.94 300 ALA A O 1
ATOM 2227 N N . ARG A 1 301 ? -13.177 -8.775 4.857 1.00 97.00 301 ARG A N 1
ATOM 2228 C CA . ARG A 1 301 ? -14.136 -9.155 5.898 1.00 97.00 301 ARG A CA 1
ATOM 2229 C C . ARG A 1 301 ? -14.021 -10.632 6.266 1.00 97.00 301 ARG A C 1
ATOM 2231 O O . ARG A 1 301 ? -14.095 -10.977 7.445 1.00 97.00 301 ARG A O 1
ATOM 2238 N N . THR A 1 302 ? -13.825 -11.503 5.276 1.00 96.50 302 THR A N 1
ATOM 2239 C CA . THR A 1 302 ? -13.793 -12.957 5.491 1.00 96.50 302 THR A CA 1
ATOM 2240 C C . THR A 1 302 ? -12.408 -13.519 5.779 1.00 96.50 302 THR A C 1
ATOM 2242 O O . THR A 1 302 ? -12.308 -14.649 6.256 1.00 96.50 302 THR A O 1
ATOM 2245 N N . THR A 1 303 ? -11.331 -12.820 5.411 1.00 97.62 303 THR A N 1
ATOM 2246 C CA . THR A 1 303 ? -9.988 -13.421 5.401 1.00 97.62 303 THR A CA 1
ATOM 2247 C C . THR A 1 303 ? -8.868 -12.442 5.733 1.00 97.62 303 THR A C 1
ATOM 2249 O O . THR A 1 303 ? -8.117 -12.706 6.671 1.00 97.62 303 THR A O 1
ATOM 2252 N N . LEU A 1 304 ? -8.717 -11.331 5.001 1.00 98.31 304 LEU A N 1
ATOM 2253 C CA . LEU A 1 304 ? -7.498 -10.505 5.117 1.00 98.31 304 LEU A CA 1
ATOM 2254 C C . LEU A 1 304 ? -7.345 -9.870 6.500 1.00 98.31 304 LEU A C 1
ATOM 2256 O O . LEU A 1 304 ? -6.244 -9.850 7.042 1.00 98.31 304 LEU A O 1
ATOM 2260 N N . VAL A 1 305 ? -8.443 -9.405 7.101 1.00 97.88 305 VAL A N 1
ATOM 2261 C CA . VAL A 1 305 ? -8.416 -8.806 8.444 1.00 97.88 305 VAL A CA 1
ATOM 2262 C C . VAL A 1 305 ? -7.935 -9.819 9.482 1.00 97.88 305 VAL A C 1
ATOM 2264 O O . VAL A 1 305 ? -7.083 -9.491 10.306 1.00 97.88 305 VAL A O 1
ATOM 2267 N N . ASP A 1 306 ? -8.425 -11.059 9.420 1.00 97.69 306 ASP A N 1
ATOM 2268 C CA . ASP A 1 306 ? -8.014 -12.122 10.343 1.00 97.69 306 ASP A CA 1
ATOM 2269 C C . ASP A 1 306 ? -6.544 -12.497 10.157 1.00 97.69 306 ASP A C 1
ATOM 2271 O O . ASP A 1 306 ? -5.832 -12.708 11.140 1.00 97.69 306 ASP A O 1
ATOM 2275 N N . GLN A 1 307 ? -6.072 -12.537 8.908 1.00 97.81 307 GLN A N 1
ATOM 2276 C CA . GLN A 1 307 ? -4.662 -12.772 8.610 1.00 97.81 307 GLN A CA 1
ATOM 2277 C C . GLN A 1 307 ? -3.783 -11.666 9.194 1.00 97.81 307 GLN A C 1
ATOM 2279 O O . GLN A 1 307 ? -2.858 -11.976 9.936 1.00 97.81 307 GLN A O 1
ATOM 2284 N N . VAL A 1 308 ? -4.094 -10.391 8.934 1.00 97.81 308 VAL A N 1
ATOM 2285 C CA . VAL A 1 308 ? -3.322 -9.256 9.467 1.00 97.81 308 VAL A CA 1
ATOM 2286 C C . VAL A 1 308 ? -3.315 -9.270 10.996 1.00 97.81 308 VAL A C 1
ATOM 2288 O O . VAL A 1 308 ? -2.252 -9.148 11.598 1.00 97.81 308 VAL A O 1
ATOM 2291 N N . LEU A 1 309 ? -4.469 -9.487 11.639 1.00 96.81 309 LEU A N 1
ATOM 2292 C CA . LEU A 1 309 ? -4.572 -9.575 13.100 1.00 96.81 309 LEU A CA 1
ATOM 2293 C C . LEU A 1 309 ? -3.711 -10.701 13.688 1.00 96.81 309 LEU A C 1
ATOM 2295 O O . LEU A 1 309 ? -3.128 -10.522 14.757 1.00 96.81 309 LEU A O 1
ATOM 2299 N N . ALA A 1 310 ? -3.613 -11.842 13.002 1.00 97.00 310 ALA A N 1
ATOM 2300 C CA . ALA A 1 310 ? -2.800 -12.974 13.440 1.00 97.00 310 ALA A CA 1
ATOM 2301 C C . ALA A 1 310 ? -1.285 -12.712 13.359 1.00 97.00 310 ALA A C 1
ATOM 2303 O O . ALA A 1 310 ? -0.520 -13.408 14.026 1.00 97.00 310 ALA A O 1
ATOM 2304 N N . LEU A 1 311 ? -0.856 -11.722 12.570 1.00 96.62 311 LEU A N 1
ATOM 2305 C CA . LEU A 1 311 ? 0.548 -11.314 12.442 1.00 96.62 311 LEU A CA 1
ATOM 2306 C C . LEU A 1 311 ? 0.959 -10.244 13.462 1.00 96.62 311 LEU A C 1
ATOM 2308 O O . LEU A 1 311 ? 2.141 -9.922 13.567 1.00 96.62 311 LEU A O 1
ATOM 2312 N N . LEU A 1 312 ? 0.008 -9.682 14.213 1.00 95.44 312 LEU A N 1
ATOM 2313 C CA . LEU A 1 312 ? 0.309 -8.648 15.197 1.00 95.44 312 LEU A CA 1
ATOM 2314 C C . LEU A 1 312 ? 1.001 -9.219 16.438 1.00 95.44 312 LEU A C 1
ATOM 2316 O O . LEU A 1 312 ? 0.717 -10.349 16.853 1.00 95.44 312 LEU A O 1
ATOM 2320 N N . PRO A 1 313 ? 1.867 -8.422 17.091 1.00 89.75 313 PRO A N 1
ATOM 2321 C CA . PRO A 1 313 ? 2.441 -8.813 18.365 1.00 89.75 313 PRO A CA 1
ATOM 2322 C C . PRO A 1 313 ? 1.328 -9.021 19.413 1.00 89.75 313 PRO A C 1
ATOM 2324 O O . PRO A 1 313 ? 0.286 -8.354 19.366 1.00 89.75 313 PRO A O 1
ATOM 2327 N N . PRO A 1 314 ? 1.526 -9.928 20.389 1.00 82.38 314 PRO A N 1
ATOM 2328 C CA . PRO A 1 314 ? 0.566 -10.119 21.465 1.00 82.38 314 PRO A CA 1
ATOM 2329 C C . PRO A 1 314 ? 0.344 -8.806 22.221 1.00 82.38 314 PRO A C 1
ATOM 2331 O O . PRO A 1 314 ? 1.299 -8.107 22.558 1.00 82.38 314 PRO A O 1
ATOM 2334 N N . ARG A 1 315 ? -0.919 -8.490 22.528 1.00 72.06 315 ARG A N 1
ATOM 2335 C CA . ARG A 1 315 ? -1.262 -7.331 23.365 1.00 72.06 315 ARG A CA 1
ATOM 2336 C C . ARG A 1 315 ? -0.681 -7.525 24.770 1.00 72.06 315 ARG A C 1
ATOM 2338 O O . ARG A 1 315 ? -0.928 -8.566 25.384 1.00 72.06 315 ARG A O 1
ATOM 2345 N N . SER A 1 316 ? 0.101 -6.551 25.232 1.00 55.53 316 SER A N 1
ATOM 2346 C CA . SER A 1 316 ? 0.681 -6.496 26.580 1.00 55.53 316 SER A CA 1
ATOM 2347 C C . SER A 1 316 ? -0.299 -6.010 27.643 1.00 55.53 316 SER A C 1
ATOM 2349 O O . SER A 1 316 ? -1.303 -5.345 27.295 1.00 55.53 316 SER A O 1
#

Secondary structure (DSSP, 8-state):
--EEEEEE-----PPPTT-HHHHHHHHHHHHHHHHHHHHHHHHTT-EEEEEESS--HHHHHHHHHHHHHTT--S--B-SHHHHHHHHHHHTTPPPP-PPEEEEEESHHHHHHHHHHHHHSTTS-EEEE---TT--SS--SEEESSTTSPPEE-----HHHHHHHHHHHH--SEEEEE--GGGGSEEESSTT---B-TTSHHHHHHHHHHHHHHHHHSPTT--EEEEPPPPPPSSSS--TTTT-HHHHHHHHHHHHHHHHHSBTTEEEE-HHHHHHHHHHHH--S-TTSSSPPHHHHHHHIIIIIHHHHHHTSPPP-

pLDDT: mean 87.05, std 14.06, range [36.28, 98.81]

Sequence (316 aa):
FDAAAVRFADQPTFPRTDDLVAVAASLRRVEEEVRRTLEDVVQAGVTVVVYNAEPRAHSADRIQTAMLRVGLFGEIATTPAELVAGLAAAAGQPAATAPTILVLGDSTSLDVAQALQDGADDRLRVVWAGRNGCPFAAVEAVRSYPSDAWHPTNCPDLTAAVPTLVDTYHPTAVLLVVGPTELTEQQFNVGGEAAVAGDEAFTAAHDQAMQELLDLLPAGTPVIVADSPQIAQGMWASPEMADPARLAAWNAQVERWAAAHPGDVVVWHYAAALEAYEAEHGSTRSDGVHPEVEALTDLARTTLVDQVLALLPPRS

Radius of gyration: 19.75 Å; chains: 1; bounding box: 53×44×51 Å